Protein AF-A0A2E5VGH2-F1 (afdb_monomer_lite)

Structure (mmCIF, N/CA/C/O backbone):
data_AF-A0A2E5VGH2-F1
#
_entry.id   AF-A0A2E5VGH2-F1
#
loop_
_atom_site.group_PDB
_atom_site.id
_atom_site.type_symbol
_atom_site.label_atom_id
_atom_site.label_alt_id
_atom_site.label_comp_id
_atom_site.label_asym_id
_atom_site.label_entity_id
_atom_site.label_seq_id
_atom_site.pdbx_PDB_ins_code
_atom_site.Cartn_x
_atom_site.Cartn_y
_atom_site.Cartn_z
_atom_site.occupancy
_atom_site.B_iso_or_equiv
_atom_site.auth_seq_id
_atom_site.auth_comp_id
_atom_site.auth_asym_id
_atom_site.auth_atom_id
_atom_site.pdbx_PDB_model_num
ATOM 1 N N . MET A 1 1 ? -44.582 5.427 52.089 1.00 45.09 1 MET A N 1
ATOM 2 C CA . MET A 1 1 ? -44.475 5.249 53.559 1.00 45.09 1 MET A CA 1
ATOM 3 C C . MET A 1 1 ? -45.760 5.674 54.302 1.00 45.09 1 MET A C 1
ATOM 5 O O . MET A 1 1 ? -45.734 6.620 55.077 1.00 45.09 1 MET A O 1
ATOM 9 N N . ARG A 1 2 ? -46.911 5.013 54.079 1.00 44.19 2 ARG A N 1
ATOM 10 C CA . ARG A 1 2 ? -48.173 5.300 54.815 1.00 44.19 2 ARG A CA 1
ATOM 11 C C . ARG A 1 2 ? -48.872 4.059 55.404 1.00 44.19 2 ARG A C 1
ATOM 13 O O . ARG A 1 2 ? -49.833 4.215 56.144 1.00 44.19 2 ARG A O 1
ATOM 20 N N . ALA A 1 3 ? -48.370 2.848 55.151 1.00 43.94 3 ALA A N 1
ATOM 21 C CA . ALA A 1 3 ? -49.068 1.605 55.505 1.00 43.94 3 ALA A CA 1
ATOM 22 C C . ALA A 1 3 ? -48.745 1.041 56.907 1.00 43.94 3 ALA A C 1
ATOM 24 O O . ALA A 1 3 ? -49.502 0.234 57.429 1.00 43.94 3 ALA A O 1
ATOM 25 N N . TRP A 1 4 ? -47.668 1.481 57.564 1.00 37.03 4 TRP A N 1
ATOM 26 C CA . TRP A 1 4 ? -47.233 0.892 58.845 1.00 37.03 4 TRP A CA 1
ATOM 27 C C . TRP A 1 4 ? -47.842 1.537 60.101 1.00 37.03 4 TRP A C 1
ATOM 29 O O . TRP A 1 4 ? -47.700 1.010 61.199 1.00 37.03 4 TRP A O 1
ATOM 39 N N . ARG A 1 5 ? -48.582 2.649 59.972 1.00 45.56 5 ARG A N 1
ATOM 40 C CA . ARG A 1 5 ? -49.204 3.329 61.127 1.00 45.56 5 ARG A CA 1
ATOM 41 C C . ARG A 1 5 ? -50.545 2.736 61.581 1.00 45.56 5 ARG A C 1
ATOM 43 O O . ARG A 1 5 ? -51.054 3.172 62.610 1.00 45.56 5 ARG A O 1
ATOM 50 N N . MET A 1 6 ? -51.114 1.765 60.861 1.00 47.69 6 MET A N 1
ATOM 51 C CA . MET A 1 6 ? -52.445 1.223 61.183 1.00 47.69 6 MET A CA 1
ATOM 52 C C . MET A 1 6 ? -52.445 -0.061 62.024 1.00 47.69 6 MET A C 1
ATOM 54 O O . MET A 1 6 ? -53.429 -0.298 62.716 1.00 47.69 6 MET A O 1
ATOM 58 N N . TYR A 1 7 ? -51.362 -0.844 62.070 1.00 42.97 7 TYR A N 1
ATOM 59 C CA . TYR A 1 7 ? -51.397 -2.137 62.775 1.00 42.97 7 TYR A CA 1
ATOM 60 C C . TYR A 1 7 ? -51.067 -2.085 64.279 1.00 42.97 7 TYR A C 1
ATOM 62 O O . TYR A 1 7 ? -51.498 -2.965 65.019 1.00 42.97 7 TYR A O 1
ATOM 70 N N . CYS A 1 8 ? -50.422 -1.030 64.791 1.00 41.47 8 CYS A N 1
ATOM 71 C CA . CYS A 1 8 ? -50.095 -0.946 66.228 1.00 41.47 8 CYS A CA 1
ATOM 72 C C . CYS A 1 8 ? -51.205 -0.363 67.123 1.00 41.47 8 CYS A C 1
ATOM 74 O O . CYS A 1 8 ? -51.064 -0.380 68.342 1.00 41.47 8 CYS A O 1
ATOM 76 N N . LYS A 1 9 ? -52.321 0.136 66.568 1.00 43.84 9 LYS A N 1
ATOM 77 C CA . LYS A 1 9 ? -53.439 0.664 67.380 1.00 43.84 9 LYS A CA 1
ATOM 78 C C . LYS A 1 9 ? -54.486 -0.386 67.768 1.00 43.84 9 LYS A C 1
ATOM 80 O O . LYS A 1 9 ? -55.290 -0.122 68.654 1.00 43.84 9 LYS A O 1
ATOM 85 N N . SER A 1 10 ? -54.468 -1.573 67.157 1.00 44.94 10 SER A N 1
ATOM 86 C CA . SER A 1 10 ? -55.531 -2.575 67.337 1.00 44.94 10 SER A CA 1
ATOM 87 C C . SER A 1 10 ? -55.306 -3.563 68.489 1.00 44.94 10 SER A C 1
ATOM 89 O O . SER A 1 10 ? -56.256 -4.244 68.867 1.00 44.94 10 SER A O 1
ATOM 91 N N . LEU A 1 11 ? -54.099 -3.670 69.059 1.00 45.25 11 LEU A N 1
ATOM 92 C CA . LEU A 1 11 ? -53.810 -4.672 70.101 1.00 45.25 11 LEU A CA 1
ATOM 93 C C . LEU A 1 11 ? -53.788 -4.126 71.538 1.00 45.25 11 LEU A C 1
ATOM 95 O O . LEU A 1 11 ? -53.624 -4.896 72.477 1.00 45.25 11 LEU A O 1
ATOM 99 N N . PHE A 1 12 ? -53.989 -2.820 71.737 1.00 46.66 12 PHE A N 1
ATOM 100 C CA . PHE A 1 12 ? -53.841 -2.187 73.056 1.00 46.66 12 PHE A CA 1
ATOM 101 C C . PHE A 1 12 ? -55.148 -1.988 73.841 1.00 46.66 12 PHE A C 1
ATOM 103 O O . PHE A 1 12 ? -55.138 -1.367 74.899 1.00 46.66 12 PHE A O 1
ATOM 110 N N . LEU A 1 13 ? -56.280 -2.503 73.351 1.00 45.28 13 LEU A N 1
ATOM 111 C CA . LEU A 1 13 ? -57.607 -2.108 73.847 1.00 45.28 13 LEU A CA 1
ATOM 112 C C . LEU A 1 13 ? -58.462 -3.242 74.437 1.00 45.28 13 LEU A C 1
ATOM 114 O O . LEU A 1 13 ? -59.675 -3.089 74.545 1.00 45.28 13 LEU A O 1
ATOM 118 N N . ARG A 1 14 ? -57.871 -4.371 74.865 1.00 48.16 14 ARG A N 1
ATOM 119 C CA . ARG A 1 14 ? -58.664 -5.479 75.448 1.00 48.16 14 ARG A CA 1
ATOM 120 C C . ARG A 1 14 ? -58.128 -6.154 76.712 1.00 48.16 14 ARG A C 1
ATOM 122 O O . ARG A 1 14 ? -58.485 -7.296 76.969 1.00 48.16 14 ARG A O 1
ATOM 129 N N . VAL A 1 15 ? -57.347 -5.452 77.536 1.00 48.03 15 VAL A N 1
ATOM 130 C CA . VAL A 1 15 ? -57.010 -5.903 78.903 1.00 48.03 15 VAL A CA 1
ATOM 131 C C . VAL A 1 15 ? -56.930 -4.694 79.843 1.00 48.03 15 VAL A C 1
ATOM 133 O O . VAL A 1 15 ? -55.852 -4.229 80.182 1.00 48.03 15 VAL A O 1
ATOM 136 N N . TYR A 1 16 ? -58.075 -4.136 80.239 1.00 45.34 16 TYR A N 1
ATOM 137 C CA . TYR A 1 16 ? -58.145 -3.166 81.342 1.00 45.34 16 TYR A CA 1
ATOM 138 C C . TYR A 1 16 ? -59.445 -3.362 82.120 1.00 45.34 16 TYR A C 1
ATOM 140 O O . TYR A 1 16 ? -60.381 -2.577 82.021 1.00 45.34 16 TYR A O 1
ATOM 148 N N . VAL A 1 17 ? -59.511 -4.441 82.902 1.00 50.06 17 VAL A N 1
ATOM 149 C CA . VAL A 1 17 ? -60.490 -4.561 83.985 1.00 50.06 17 VAL A CA 1
ATOM 150 C C . VAL A 1 17 ? -59.778 -5.137 85.212 1.00 50.06 17 VAL A C 1
ATOM 152 O O . VAL A 1 17 ? -59.450 -6.317 85.249 1.00 50.06 17 VAL A O 1
ATOM 155 N N . ARG A 1 18 ? -59.615 -4.263 86.219 1.00 48.62 18 ARG A N 1
ATOM 156 C CA . ARG A 1 18 ? -59.601 -4.568 87.665 1.00 48.62 18 ARG A CA 1
ATOM 157 C C . ARG A 1 18 ? -58.286 -5.035 88.310 1.00 48.62 18 ARG A C 1
ATOM 159 O O . ARG A 1 18 ? -58.187 -6.187 88.683 1.00 48.62 18 ARG A O 1
ATOM 166 N N . PHE A 1 19 ? -57.369 -4.096 88.579 1.00 40.28 19 PHE A N 1
ATOM 167 C CA . PHE A 1 19 ? -56.465 -4.107 89.752 1.00 40.28 19 PHE A CA 1
ATOM 168 C C . PHE A 1 19 ? -55.957 -2.673 90.048 1.00 40.28 19 PHE A C 1
ATOM 170 O O . PHE A 1 19 ? -55.173 -2.136 89.262 1.00 40.28 19 PHE A O 1
ATOM 177 N N . PRO A 1 20 ? -56.388 -2.008 91.137 1.00 51.94 20 PRO A N 1
ATOM 178 C CA . PRO A 1 20 ? -55.710 -0.826 91.665 1.00 51.94 20 PRO A CA 1
ATOM 179 C C . PRO A 1 20 ? -54.573 -1.282 92.602 1.00 51.94 20 PRO A C 1
ATOM 181 O O . PRO A 1 20 ? -54.668 -2.354 93.183 1.00 51.94 20 PRO A O 1
ATOM 184 N N . VAL A 1 21 ? -53.529 -0.467 92.798 1.00 52.25 21 VAL A N 1
ATOM 185 C CA . VAL A 1 21 ? -52.360 -0.699 93.699 1.00 52.25 21 VAL A CA 1
ATOM 186 C C . VAL A 1 21 ? -51.071 -1.262 93.047 1.00 52.25 21 VAL A C 1
ATOM 188 O O . VAL A 1 21 ? -50.182 -1.717 93.747 1.00 52.25 21 VAL A O 1
ATOM 191 N N . TRP A 1 22 ? -50.857 -1.140 91.726 1.00 50.25 22 TRP A N 1
ATOM 192 C CA . TRP A 1 22 ? -49.542 -1.455 91.097 1.00 50.25 22 TRP A CA 1
ATOM 193 C C . TRP A 1 22 ? -49.102 -0.474 89.977 1.00 50.25 22 TRP A C 1
ATOM 195 O O . TRP A 1 22 ? -48.458 -0.857 89.005 1.00 50.25 22 TRP A O 1
ATOM 205 N N . GLN A 1 23 ? -49.455 0.817 90.066 1.00 52.69 23 GLN A N 1
ATOM 206 C CA . GLN A 1 23 ? -49.304 1.762 88.935 1.00 52.69 23 GLN A CA 1
ATOM 207 C C . GLN A 1 23 ? -48.031 2.639 88.905 1.00 52.69 23 GLN A C 1
ATOM 209 O O . GLN A 1 23 ? -47.733 3.215 87.862 1.00 52.69 23 GLN A O 1
ATOM 214 N N . SER A 1 24 ? -47.224 2.733 89.966 1.00 53.09 24 SER A N 1
ATOM 215 C CA . SER A 1 24 ? -46.075 3.668 90.001 1.00 53.09 24 SER A CA 1
ATOM 216 C C . SER A 1 24 ? -44.740 3.095 89.485 1.00 53.09 24 SER A C 1
ATOM 218 O O . SER A 1 24 ? -43.819 3.860 89.181 1.00 53.09 24 SER A O 1
ATOM 220 N N . GLY A 1 25 ? -44.626 1.767 89.343 1.00 55.69 25 GLY A N 1
ATOM 221 C CA . GLY A 1 25 ? -43.432 1.090 88.808 1.00 55.69 25 GLY A CA 1
ATOM 222 C C . GLY A 1 25 ? -43.455 0.880 87.287 1.00 55.69 25 GLY A C 1
ATOM 223 O O . GLY A 1 25 ? -42.448 1.086 86.609 1.00 55.69 25 GLY A O 1
ATOM 224 N N . LEU A 1 26 ? -44.620 0.542 86.725 1.00 56.53 26 LEU A N 1
ATOM 225 C CA . LEU A 1 26 ? -44.772 0.198 85.303 1.00 56.53 26 LEU A CA 1
ATOM 226 C C . LEU A 1 26 ? -44.647 1.409 84.361 1.00 56.53 26 LEU A C 1
ATOM 228 O O . LEU A 1 26 ? -44.123 1.271 83.256 1.00 56.53 26 LEU A O 1
ATOM 232 N N . ALA A 1 27 ? -45.040 2.608 84.806 1.00 57.31 27 ALA A N 1
ATOM 233 C CA . ALA A 1 27 ? -44.944 3.828 83.999 1.00 57.31 27 ALA A CA 1
ATOM 234 C C . ALA A 1 27 ? -43.486 4.233 83.699 1.00 57.31 27 ALA A C 1
ATOM 236 O O . ALA A 1 27 ? -43.179 4.672 82.591 1.00 57.31 27 ALA A O 1
ATOM 237 N N . ARG A 1 28 ? -42.562 4.021 84.649 1.00 59.53 28 ARG A N 1
ATOM 238 C CA . ARG A 1 28 ? -41.126 4.288 84.443 1.00 59.53 28 ARG A CA 1
ATOM 239 C C . ARG A 1 28 ? -40.470 3.266 83.516 1.00 59.53 28 ARG A C 1
ATOM 241 O O . ARG A 1 28 ? -39.630 3.637 82.701 1.00 59.53 28 ARG A O 1
ATOM 248 N N . HIS A 1 29 ? -40.905 2.008 83.570 1.00 58.34 29 HIS A N 1
ATOM 249 C CA . HIS A 1 29 ? -40.409 0.975 82.663 1.00 58.34 29 HIS A CA 1
ATOM 250 C C . HIS A 1 29 ? -40.885 1.186 81.219 1.00 58.34 29 HIS A C 1
ATOM 252 O O . HIS A 1 29 ? -40.076 1.109 80.299 1.00 58.34 29 HIS A O 1
ATOM 258 N N . LEU A 1 30 ? -42.157 1.535 81.003 1.00 61.75 30 LEU A N 1
ATOM 259 C CA . LEU A 1 30 ? -42.688 1.810 79.660 1.00 61.75 30 LEU A CA 1
ATOM 260 C C . LEU A 1 30 ? -42.005 3.012 78.989 1.00 61.75 30 LEU A C 1
ATOM 262 O O . LEU A 1 30 ? -41.750 2.977 77.785 1.00 61.75 30 LEU A O 1
ATOM 266 N N . HIS A 1 31 ? -41.635 4.039 79.759 1.00 61.12 31 HIS A N 1
ATOM 267 C CA . HIS A 1 31 ? -40.946 5.216 79.222 1.00 61.12 31 HIS A CA 1
ATOM 268 C C . HIS A 1 31 ? -39.499 4.912 78.779 1.00 61.12 31 HIS A C 1
ATOM 270 O O . HIS A 1 31 ? -39.036 5.445 77.767 1.00 61.12 31 HIS A O 1
ATOM 276 N N . LEU A 1 32 ? -38.801 4.017 79.491 1.00 65.19 32 LEU A N 1
ATOM 277 C CA . LEU A 1 32 ? -37.469 3.521 79.113 1.00 65.19 32 LEU A CA 1
ATOM 278 C C . LEU A 1 32 ? -37.520 2.593 77.891 1.00 65.19 32 LEU A C 1
ATOM 280 O O . LEU A 1 32 ? -36.660 2.671 77.009 1.00 65.19 32 LEU A O 1
ATOM 284 N N . TRP A 1 33 ? -38.559 1.762 77.795 1.00 68.94 33 TRP A N 1
ATOM 285 C CA . TRP A 1 33 ? -38.801 0.913 76.628 1.00 68.94 33 TRP A CA 1
ATOM 286 C C . TRP A 1 33 ? -39.105 1.735 75.372 1.00 68.94 33 TRP A C 1
ATOM 288 O O . TRP A 1 33 ? -38.543 1.464 74.312 1.00 68.94 33 TRP A O 1
ATOM 298 N N . HIS A 1 34 ? -39.918 2.788 75.489 1.00 67.38 34 HIS A N 1
ATOM 299 C CA . HIS A 1 34 ? -40.253 3.643 74.351 1.00 67.38 34 HIS A CA 1
ATOM 300 C C . HIS A 1 34 ? -39.032 4.419 73.827 1.00 67.38 34 HIS A C 1
ATOM 302 O O . HIS A 1 34 ? -38.841 4.514 72.616 1.00 67.38 34 HIS A O 1
ATOM 308 N N . HIS A 1 35 ? -38.160 4.912 74.716 1.00 67.94 35 HIS A N 1
ATOM 309 C CA . HIS A 1 35 ? -36.903 5.556 74.314 1.00 67.94 35 HIS A CA 1
ATOM 310 C C . HIS A 1 35 ? -35.889 4.589 73.694 1.00 67.94 35 HIS A C 1
ATOM 312 O O . HIS A 1 35 ? -35.127 4.987 72.813 1.00 67.94 35 HIS A O 1
ATOM 318 N N . SER A 1 36 ? -35.871 3.331 74.133 1.00 69.31 36 SER A N 1
ATOM 319 C CA . SER A 1 36 ? -34.986 2.314 73.556 1.00 69.31 36 SER A CA 1
ATOM 320 C C . SER A 1 36 ? -35.456 1.908 72.158 1.00 69.31 36 SER A C 1
ATOM 322 O O . SER A 1 36 ? -34.648 1.820 71.237 1.00 69.31 36 SER A O 1
ATOM 324 N N . LEU A 1 37 ? -36.770 1.758 71.964 1.00 67.06 37 LEU A N 1
ATOM 325 C CA . LEU A 1 37 ? -37.356 1.425 70.665 1.00 67.06 37 LEU A CA 1
ATOM 326 C C . LEU A 1 37 ? -37.166 2.536 69.632 1.00 67.06 37 LEU A C 1
ATOM 328 O O . LEU A 1 37 ? -36.815 2.234 68.494 1.00 67.06 37 LEU A O 1
ATOM 332 N N . THR A 1 38 ? -37.334 3.811 70.002 1.00 69.88 38 THR A N 1
ATOM 333 C CA . THR A 1 38 ? -37.082 4.912 69.058 1.00 69.88 38 THR A CA 1
ATOM 334 C C . THR A 1 38 ? -35.617 4.981 68.648 1.00 69.88 38 THR A C 1
ATOM 336 O O . THR A 1 38 ? -35.345 5.195 67.472 1.00 69.88 38 THR A O 1
ATOM 339 N N . ARG A 1 39 ? -34.686 4.731 69.580 1.00 68.31 39 ARG A N 1
ATOM 340 C CA . ARG A 1 39 ? -33.240 4.753 69.320 1.00 68.31 39 ARG A CA 1
ATOM 341 C C . ARG A 1 39 ? -32.778 3.591 68.424 1.00 68.31 39 ARG A C 1
ATOM 343 O O . ARG A 1 39 ? -31.918 3.790 67.572 1.00 68.31 39 ARG A O 1
ATOM 350 N N . ILE A 1 40 ? -33.379 2.407 68.566 1.00 67.94 40 ILE A N 1
ATOM 351 C CA . ILE A 1 40 ? -33.138 1.260 67.669 1.00 67.94 40 ILE A CA 1
ATOM 352 C C . ILE A 1 40 ? -33.694 1.549 66.269 1.00 67.94 40 ILE A C 1
ATOM 354 O O . ILE A 1 40 ? -33.048 1.241 65.269 1.00 67.94 40 ILE A O 1
ATOM 358 N N . HIS A 1 41 ? -34.867 2.180 66.181 1.00 63.97 41 HIS A N 1
ATOM 359 C CA . HIS A 1 41 ? -35.505 2.470 64.899 1.00 63.97 41 HIS A CA 1
ATOM 360 C C . HIS A 1 41 ? -34.724 3.496 64.063 1.00 63.97 41 HIS A C 1
ATOM 362 O O . HIS A 1 41 ? -34.640 3.330 62.847 1.00 63.97 41 HIS A O 1
ATOM 368 N N . THR A 1 42 ? -34.126 4.520 64.689 1.00 65.00 42 THR A N 1
ATOM 369 C CA . THR A 1 42 ? -33.252 5.483 63.992 1.00 65.00 42 THR A CA 1
ATOM 370 C C . THR A 1 42 ? -31.949 4.848 63.511 1.00 65.00 42 THR A C 1
ATOM 372 O O . THR A 1 42 ? -31.575 5.058 62.357 1.00 65.00 42 THR A O 1
ATOM 375 N N . GLN A 1 43 ? -31.302 4.005 64.326 1.00 62.03 43 GLN A N 1
ATOM 376 C CA . GLN A 1 43 ? -30.096 3.284 63.891 1.00 62.03 43 GLN A CA 1
ATOM 377 C C . GLN A 1 43 ? -30.375 2.348 62.707 1.00 62.03 43 GLN A C 1
ATOM 379 O O . GLN A 1 43 ? -29.575 2.267 61.777 1.00 62.03 43 GLN A O 1
ATOM 384 N N . PHE A 1 44 ? -31.535 1.684 62.688 1.00 58.53 44 PHE A N 1
ATOM 385 C CA . PHE A 1 44 ? -31.905 0.795 61.584 1.00 58.53 44 PHE A CA 1
ATOM 386 C C . PHE A 1 44 ? -32.132 1.554 60.266 1.00 58.53 44 PHE A C 1
ATOM 388 O O . PHE A 1 44 ? -31.756 1.067 59.199 1.00 58.53 44 PHE A O 1
ATOM 395 N N . THR A 1 45 ? -32.705 2.762 60.321 1.00 62.78 45 THR A N 1
ATOM 396 C CA . THR A 1 45 ? -32.903 3.594 59.123 1.00 62.78 45 THR A CA 1
ATOM 397 C C . THR A 1 45 ? -31.599 4.163 58.568 1.00 62.78 45 THR A C 1
ATOM 399 O O . THR A 1 45 ? -31.438 4.206 57.352 1.00 62.78 45 THR A O 1
ATOM 402 N N . GLU A 1 46 ? -30.646 4.539 59.424 1.00 60.16 46 GLU A N 1
ATOM 403 C CA . GLU A 1 46 ? -29.332 5.027 58.979 1.00 60.16 46 GLU A CA 1
ATOM 404 C C . GLU A 1 46 ? -28.523 3.928 58.2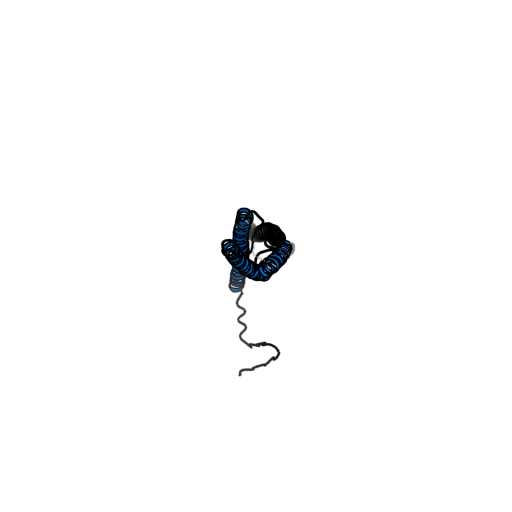76 1.00 60.16 46 GLU A C 1
ATOM 406 O O . GLU A 1 46 ? -27.939 4.166 57.217 1.00 60.16 46 GLU A O 1
ATOM 411 N N . ILE A 1 47 ? -28.558 2.698 58.802 1.00 62.34 47 ILE A N 1
ATOM 412 C CA . ILE A 1 47 ? -27.890 1.544 58.183 1.00 62.34 47 ILE A CA 1
ATOM 413 C C . ILE A 1 47 ? -28.518 1.215 56.822 1.00 62.34 47 ILE A C 1
ATOM 415 O O . ILE A 1 47 ? -27.795 0.996 55.852 1.00 62.34 47 ILE A O 1
ATOM 419 N N . HIS A 1 48 ? -29.850 1.224 56.717 1.00 60.78 48 HIS A N 1
ATOM 420 C CA . HIS A 1 48 ? -30.539 0.898 55.464 1.00 60.78 48 HIS A CA 1
ATOM 421 C C . HIS A 1 48 ? -30.235 1.913 54.349 1.00 60.78 48 HIS A C 1
ATOM 423 O O . HIS A 1 48 ? -29.960 1.525 53.215 1.00 60.78 48 HIS A O 1
ATOM 429 N N . ILE A 1 49 ? -30.214 3.210 54.677 1.00 65.19 49 ILE A N 1
ATOM 430 C CA . ILE A 1 49 ? -29.871 4.281 53.729 1.00 65.19 49 ILE A CA 1
ATOM 431 C C . ILE A 1 49 ? -28.396 4.178 53.296 1.00 65.19 49 ILE A C 1
ATOM 433 O O . ILE A 1 49 ? -28.080 4.374 52.121 1.00 65.19 49 ILE A O 1
ATOM 437 N N . GLY A 1 50 ? -27.493 3.819 54.216 1.00 61.41 50 GLY A N 1
ATOM 438 C CA . GLY A 1 50 ? -26.077 3.601 53.908 1.00 61.41 50 GLY A CA 1
ATOM 439 C C . GLY A 1 50 ? -25.838 2.426 52.953 1.00 61.41 50 GLY A C 1
ATOM 440 O O . GLY A 1 50 ? -25.040 2.541 52.021 1.00 61.41 50 GLY A O 1
ATOM 441 N N . VAL A 1 51 ? -26.557 1.313 53.136 1.00 62.94 51 VAL A N 1
ATOM 442 C CA . VAL A 1 51 ? -26.446 0.133 52.262 1.00 62.94 51 VAL A CA 1
ATOM 443 C C . VAL A 1 51 ? -26.973 0.437 50.857 1.00 62.94 51 VAL A C 1
ATOM 445 O O . VAL A 1 51 ? -26.293 0.123 49.878 1.00 62.94 51 VAL A O 1
ATOM 448 N N . GLU A 1 52 ? -28.118 1.114 50.731 1.00 66.69 52 GLU A N 1
ATOM 449 C CA . GLU A 1 52 ? -28.667 1.496 49.423 1.00 66.69 52 GLU A CA 1
ATOM 450 C C . GLU A 1 52 ? -27.754 2.485 48.679 1.00 66.69 52 GLU A C 1
ATOM 452 O O . GLU A 1 52 ? -27.413 2.238 47.518 1.00 66.69 52 GLU A O 1
ATOM 457 N N . MET A 1 53 ? -27.244 3.532 49.342 1.00 64.38 53 MET A N 1
ATOM 458 C CA . MET A 1 53 ? -26.278 4.458 48.726 1.00 64.38 53 MET A CA 1
ATOM 459 C C . MET A 1 53 ? -24.984 3.763 48.283 1.00 64.38 53 MET A C 1
ATOM 461 O O . MET A 1 53 ? -24.453 4.068 47.212 1.00 64.38 53 MET A O 1
ATOM 465 N N . MET A 1 54 ? -24.481 2.802 49.064 1.00 71.88 54 MET A N 1
ATOM 466 C CA . MET A 1 54 ? -23.269 2.062 48.709 1.00 71.88 54 MET A CA 1
ATOM 467 C C . MET A 1 54 ? -23.495 1.143 47.500 1.00 71.88 54 MET A C 1
ATOM 469 O O . MET A 1 54 ? -22.610 1.015 46.650 1.00 71.88 54 MET A O 1
ATOM 473 N N . THR A 1 55 ? -24.679 0.535 47.378 1.00 68.00 55 THR A N 1
ATOM 474 C CA . THR A 1 55 ? -25.038 -0.246 46.183 1.00 68.00 55 THR A CA 1
ATOM 475 C C . THR A 1 55 ? -25.195 0.634 44.944 1.00 68.00 55 THR A C 1
ATOM 477 O O . THR A 1 55 ? -24.646 0.288 43.898 1.00 68.00 55 THR A O 1
ATOM 480 N N . PHE A 1 56 ? -25.825 1.807 45.076 1.00 70.38 56 PHE A N 1
ATOM 481 C CA . PHE A 1 56 ? -26.037 2.749 43.974 1.00 70.38 56 PHE A CA 1
ATOM 482 C C . PHE A 1 56 ? -24.715 3.330 43.445 1.00 70.38 56 PHE A C 1
ATOM 484 O O . PHE A 1 56 ? -24.486 3.379 42.235 1.00 70.38 56 PHE A O 1
ATOM 491 N N . SER A 1 57 ? -23.802 3.691 44.354 1.00 76.12 57 SER A N 1
ATOM 492 C CA . SER A 1 57 ? -22.448 4.164 44.032 1.00 76.12 57 SER A CA 1
ATOM 493 C C . SER A 1 57 ? -21.629 3.109 43.278 1.00 76.12 57 SER A C 1
ATOM 495 O O . SER A 1 57 ? -20.982 3.413 42.274 1.00 76.12 57 SER A O 1
ATOM 497 N N . ARG A 1 58 ? -21.719 1.837 43.688 1.00 72.56 58 ARG A N 1
ATOM 498 C CA . ARG A 1 58 ? -21.042 0.723 43.004 1.00 72.56 58 ARG A CA 1
ATOM 499 C C . ARG A 1 58 ? -21.573 0.494 41.592 1.00 72.56 58 ARG A C 1
ATOM 501 O O . ARG A 1 58 ? -20.775 0.307 40.677 1.00 72.56 58 ARG A O 1
ATOM 508 N N . THR A 1 59 ? -22.890 0.530 41.392 1.00 76.56 59 THR A N 1
ATOM 509 C CA . THR A 1 59 ? -23.483 0.400 40.050 1.00 76.56 59 THR A CA 1
ATOM 510 C C . THR A 1 59 ? -23.128 1.577 39.141 1.00 76.56 59 THR A C 1
ATOM 512 O O . THR A 1 59 ? -22.819 1.368 37.967 1.00 76.56 59 THR A O 1
ATOM 515 N N . LEU A 1 60 ? -23.091 2.800 39.677 1.00 76.50 60 LEU A N 1
ATOM 516 C CA . LEU A 1 60 ? -22.642 3.983 38.938 1.00 76.50 60 LEU A CA 1
ATOM 517 C C . LEU A 1 60 ? -21.167 3.875 38.537 1.00 76.50 60 LEU A C 1
ATOM 519 O O . LEU A 1 60 ? -20.831 4.082 37.377 1.00 76.50 60 LEU A O 1
ATOM 523 N N . MET A 1 61 ? -20.292 3.473 39.458 1.00 75.38 61 MET A N 1
ATOM 524 C CA . MET A 1 61 ? -18.873 3.258 39.157 1.00 75.38 61 MET A CA 1
ATOM 525 C C . MET A 1 61 ? -18.670 2.188 38.076 1.00 75.38 61 MET A C 1
ATOM 527 O O . MET A 1 61 ? -17.912 2.401 37.135 1.00 75.38 61 MET A O 1
ATOM 531 N N . MET A 1 62 ? -19.379 1.058 38.157 1.00 77.12 62 MET A N 1
ATOM 532 C CA . MET A 1 62 ? -19.255 -0.026 37.171 1.00 77.12 62 MET A CA 1
ATOM 533 C C . MET A 1 62 ? -19.734 0.387 35.775 1.00 77.12 62 MET A C 1
ATOM 535 O O . MET A 1 62 ? -19.093 0.051 34.776 1.00 77.12 62 MET A O 1
ATOM 539 N N . THR A 1 63 ? -20.836 1.134 35.688 1.00 76.12 63 THR A N 1
ATOM 540 C CA . THR A 1 63 ? -21.346 1.644 34.404 1.00 76.12 63 THR A CA 1
ATOM 541 C C . THR A 1 63 ? -20.408 2.687 33.802 1.00 76.12 63 THR A C 1
ATOM 543 O O . THR A 1 63 ? -20.108 2.612 32.610 1.00 76.12 63 THR A O 1
ATOM 546 N N . LEU A 1 64 ? -19.865 3.591 34.622 1.00 78.12 64 LEU A N 1
ATOM 547 C CA . LEU A 1 64 ? -18.912 4.608 34.179 1.00 78.12 64 LEU A CA 1
ATOM 548 C C . LEU A 1 64 ? -17.612 3.980 33.650 1.00 78.12 64 LEU A C 1
ATOM 550 O O . LEU A 1 64 ? -17.161 4.323 32.559 1.00 78.12 64 LEU A O 1
ATOM 554 N N . VAL A 1 65 ? -17.052 3.006 34.378 1.00 75.62 65 VAL A N 1
ATOM 555 C CA . VAL A 1 65 ? -15.858 2.254 33.953 1.00 75.62 65 VAL A CA 1
ATOM 556 C C . VAL A 1 65 ? -16.118 1.492 32.653 1.00 75.62 65 VAL A C 1
ATOM 558 O O . VAL A 1 65 ? -15.275 1.500 31.760 1.00 75.62 65 VAL A O 1
ATOM 561 N N . SER A 1 66 ? -17.295 0.876 32.510 1.00 70.88 66 SER A N 1
ATOM 562 C CA . SER A 1 66 ? -17.663 0.155 31.284 1.00 70.88 66 SER A CA 1
ATOM 563 C C . SER A 1 66 ? -17.755 1.092 30.076 1.00 70.88 66 SER A C 1
ATOM 565 O O . SER A 1 66 ? -17.249 0.762 29.007 1.00 70.88 66 SER A O 1
ATOM 567 N N . TYR A 1 67 ? -18.348 2.278 30.245 1.00 73.06 67 TYR A N 1
ATOM 568 C CA . TYR A 1 67 ? -18.454 3.276 29.178 1.00 73.06 67 TYR A CA 1
ATOM 569 C C . TYR A 1 67 ? -17.077 3.801 28.743 1.00 73.06 67 TYR A C 1
ATOM 571 O O . TYR A 1 67 ? -16.778 3.826 27.551 1.00 73.06 67 TYR A O 1
ATOM 579 N N . LEU A 1 68 ? -16.207 4.134 29.704 1.00 70.31 68 LEU A N 1
ATOM 580 C CA . LEU A 1 68 ? -14.818 4.542 29.451 1.00 70.31 68 LEU A CA 1
ATOM 581 C C . LEU A 1 68 ? -13.996 3.448 28.750 1.00 70.31 68 LEU A C 1
ATOM 583 O O . LEU A 1 68 ? -13.191 3.748 27.872 1.00 70.31 68 LEU A O 1
ATOM 587 N N . ALA A 1 69 ? -14.205 2.176 29.100 1.00 65.69 69 ALA A N 1
ATOM 588 C CA . ALA A 1 69 ? -13.516 1.064 28.450 1.00 65.69 69 ALA A CA 1
ATOM 589 C C . ALA A 1 69 ? -13.942 0.888 26.979 1.00 65.69 69 ALA A C 1
ATOM 591 O O . ALA A 1 69 ? -13.100 0.605 26.127 1.00 65.69 69 ALA A O 1
ATOM 592 N N . ILE A 1 70 ? -15.230 1.083 26.667 1.00 68.06 70 ILE A N 1
ATOM 593 C CA . ILE A 1 70 ? -15.750 0.990 25.292 1.00 68.06 70 ILE A CA 1
ATOM 594 C C . ILE A 1 70 ? -15.194 2.125 24.426 1.00 68.06 70 ILE A C 1
ATOM 596 O O . ILE A 1 70 ? -14.735 1.871 23.312 1.00 68.06 70 ILE A O 1
ATOM 600 N N . THR A 1 71 ? -15.184 3.362 24.930 1.00 66.69 71 THR A N 1
ATOM 601 C CA . THR A 1 71 ? -14.673 4.511 24.168 1.00 66.69 71 THR A CA 1
ATOM 602 C C . THR A 1 71 ? -13.167 4.413 23.929 1.00 66.69 71 THR A C 1
ATOM 604 O O . THR A 1 71 ? -12.715 4.670 22.815 1.00 66.69 71 THR A O 1
ATOM 607 N N . ALA A 1 72 ? -12.392 3.965 24.921 1.00 61.84 72 ALA A N 1
ATOM 608 C CA . ALA A 1 72 ? -10.955 3.746 24.765 1.00 61.84 72 ALA A CA 1
ATOM 609 C C . ALA A 1 72 ? -10.623 2.651 23.732 1.00 61.84 72 ALA A C 1
ATOM 611 O O . ALA A 1 72 ? -9.649 2.774 22.994 1.00 61.84 72 ALA A O 1
ATOM 612 N N . ALA A 1 73 ? -11.430 1.590 23.636 1.00 62.16 73 ALA A N 1
ATOM 613 C CA . ALA A 1 73 ? -11.230 0.556 22.619 1.00 62.16 73 ALA A CA 1
ATOM 614 C C . ALA A 1 73 ? -11.487 1.088 21.194 1.00 62.16 73 ALA A C 1
ATOM 616 O O . ALA A 1 73 ? -10.731 0.785 20.270 1.00 62.16 73 ALA A O 1
ATOM 617 N N . GLN A 1 74 ? -12.514 1.928 21.021 1.00 68.12 74 GLN A N 1
ATOM 618 C CA . GLN A 1 74 ? -12.867 2.513 19.722 1.00 68.12 74 GLN A CA 1
ATOM 619 C C . GLN A 1 74 ? -11.812 3.497 19.197 1.00 68.12 74 GLN A C 1
ATOM 621 O O . GLN A 1 74 ? -11.595 3.570 17.986 1.00 68.12 74 GLN A O 1
ATOM 626 N N . THR A 1 75 ? -11.138 4.247 20.077 1.00 67.56 75 THR A N 1
ATOM 627 C CA . THR A 1 75 ? -10.091 5.198 19.664 1.00 67.56 75 THR A CA 1
ATOM 628 C C . THR A 1 75 ? -8.821 4.493 19.196 1.00 67.56 75 THR A C 1
ATOM 630 O O . THR A 1 75 ? -8.221 4.929 18.213 1.00 67.56 75 THR A O 1
ATOM 633 N N . VAL A 1 76 ? -8.436 3.384 19.839 1.00 73.00 76 VAL A N 1
ATOM 634 C CA . VAL A 1 76 ? -7.280 2.571 19.423 1.00 73.00 76 VAL A CA 1
ATOM 635 C C . VAL A 1 76 ? -7.524 1.938 18.054 1.00 73.00 76 VAL A C 1
ATOM 637 O O . VAL A 1 76 ? -6.674 2.049 17.174 1.00 73.00 76 VAL A O 1
ATOM 640 N N . GLU A 1 77 ? -8.700 1.342 17.834 1.00 76.88 77 GLU A N 1
ATOM 641 C CA . GLU A 1 77 ? -9.049 0.736 16.543 1.00 76.88 77 GLU A CA 1
ATOM 642 C C . GLU A 1 77 ? -9.100 1.782 15.417 1.00 76.88 77 GLU A C 1
ATOM 644 O O . GLU A 1 77 ? -8.526 1.576 14.347 1.00 76.88 77 GLU A O 1
ATOM 649 N N . ALA A 1 78 ? -9.717 2.944 15.664 1.00 75.06 78 ALA A N 1
ATOM 650 C CA . ALA A 1 78 ? -9.751 4.034 14.690 1.00 75.06 78 ALA A CA 1
ATOM 651 C C . ALA A 1 78 ? -8.346 4.568 14.351 1.00 75.06 78 ALA A C 1
ATOM 653 O O . ALA A 1 78 ? -8.085 4.900 13.194 1.00 75.06 78 ALA A O 1
ATOM 654 N N . GLY A 1 79 ? -7.446 4.625 15.339 1.00 80.12 79 GLY A N 1
ATOM 655 C CA . GLY A 1 79 ? -6.049 5.009 15.142 1.00 80.12 79 GLY A CA 1
ATOM 656 C C . GLY A 1 79 ? -5.282 4.025 14.257 1.00 80.12 79 GLY A C 1
ATOM 657 O O . GLY A 1 79 ? -4.582 4.461 13.345 1.00 80.12 79 GLY A O 1
ATOM 658 N N . SER A 1 80 ? -5.458 2.717 14.473 1.00 87.62 80 SER A N 1
ATOM 659 C CA . SER A 1 80 ? -4.832 1.676 13.646 1.00 87.62 80 SER A CA 1
ATOM 660 C C . SER A 1 80 ? -5.291 1.735 12.190 1.00 87.62 80 SER A C 1
ATOM 662 O O . SER A 1 80 ? -4.452 1.728 11.296 1.00 87.62 80 SER A O 1
ATOM 664 N N . TYR A 1 81 ? -6.598 1.866 11.931 1.00 91.31 81 TYR A N 1
ATOM 665 C CA . TYR A 1 81 ? -7.087 1.979 10.551 1.00 91.31 81 TYR A CA 1
ATOM 666 C C . TYR A 1 81 ? -6.580 3.236 9.842 1.00 91.31 81 TYR A C 1
ATOM 668 O O . TYR A 1 81 ? -6.309 3.166 8.651 1.00 91.31 81 TYR A O 1
ATOM 676 N N . ARG A 1 82 ? -6.428 4.366 10.548 1.00 93.19 82 ARG A N 1
ATOM 677 C CA . ARG A 1 82 ? -5.890 5.596 9.947 1.00 93.19 82 ARG A CA 1
ATOM 678 C C . ARG A 1 82 ? -4.459 5.400 9.446 1.00 93.19 82 ARG A C 1
ATOM 680 O O . ARG A 1 82 ? -4.153 5.804 8.335 1.00 93.19 82 ARG A O 1
ATOM 687 N N . HIS A 1 83 ? -3.602 4.770 10.245 1.00 95.25 83 HIS A N 1
ATOM 688 C CA . HIS A 1 83 ? -2.217 4.531 9.837 1.00 95.25 83 HIS A CA 1
ATOM 689 C C . HIS A 1 83 ? -2.130 3.519 8.681 1.00 95.25 83 HIS A C 1
ATOM 691 O O . HIS A 1 83 ? -1.391 3.742 7.727 1.00 95.25 83 HIS A O 1
ATOM 697 N N . ILE A 1 84 ? -2.958 2.466 8.705 1.00 96.50 84 ILE A N 1
ATOM 698 C CA . ILE A 1 84 ? -3.075 1.514 7.587 1.00 96.50 84 ILE A CA 1
ATOM 699 C C . ILE A 1 84 ? -3.544 2.224 6.304 1.00 96.50 84 ILE A C 1
ATOM 701 O O . ILE A 1 84 ? -3.015 1.942 5.234 1.00 96.50 84 ILE A O 1
ATOM 705 N N . ASP A 1 85 ? -4.511 3.142 6.397 1.00 96.69 85 ASP A N 1
ATOM 706 C CA . ASP A 1 85 ? -5.008 3.942 5.265 1.00 96.69 85 ASP A CA 1
ATOM 707 C C . ASP A 1 85 ? -3.901 4.821 4.660 1.00 96.69 85 ASP A C 1
ATOM 709 O O . ASP A 1 85 ? -3.683 4.801 3.449 1.00 96.69 85 ASP A O 1
ATOM 713 N N . GLU A 1 86 ? -3.139 5.519 5.509 1.00 97.50 86 GLU A N 1
ATOM 714 C CA . GLU A 1 86 ? -2.003 6.362 5.109 1.00 97.50 86 GLU A CA 1
ATOM 715 C C . GLU A 1 86 ? -0.906 5.551 4.400 1.00 97.50 86 GLU A C 1
ATOM 717 O O . GLU A 1 86 ? -0.445 5.936 3.322 1.00 97.50 86 GLU A O 1
ATOM 722 N N . LEU A 1 87 ? -0.527 4.394 4.955 1.00 98.25 87 LEU A N 1
ATOM 723 C CA . LEU A 1 87 ? 0.443 3.493 4.327 1.00 98.25 87 LEU A CA 1
ATOM 724 C C . LEU A 1 87 ? -0.080 2.923 3.002 1.00 98.25 87 LEU A C 1
ATOM 726 O O . LEU A 1 87 ? 0.673 2.821 2.034 1.00 98.25 87 LEU A O 1
ATOM 730 N N . ALA A 1 88 ? -1.366 2.571 2.933 1.00 98.12 88 ALA A N 1
ATOM 731 C CA . ALA A 1 88 ? -1.971 2.026 1.723 1.00 98.12 88 ALA A CA 1
ATOM 732 C C . ALA A 1 88 ? -2.025 3.058 0.587 1.00 98.12 88 ALA A C 1
ATOM 734 O O . ALA A 1 88 ? -1.791 2.709 -0.573 1.00 98.12 88 ALA A O 1
ATOM 735 N N . LEU A 1 89 ? -2.301 4.325 0.913 1.00 98.19 89 LEU A N 1
ATOM 736 C CA . LEU A 1 89 ? -2.216 5.427 -0.040 1.00 98.19 89 LEU A CA 1
ATOM 737 C C . LEU A 1 89 ? -0.782 5.592 -0.560 1.00 98.19 89 LEU A C 1
ATOM 739 O O . LEU A 1 89 ? -0.589 5.648 -1.775 1.00 98.19 89 LEU A O 1
ATOM 743 N N . GLY A 1 90 ? 0.213 5.585 0.333 1.00 98.00 90 GLY A N 1
ATOM 744 C CA . GLY A 1 90 ? 1.626 5.651 -0.049 1.00 98.00 90 GLY A CA 1
ATOM 745 C C . GLY A 1 90 ? 2.030 4.517 -0.997 1.00 98.00 90 GLY A C 1
ATOM 746 O O . GLY A 1 90 ? 2.598 4.771 -2.058 1.00 98.00 90 GLY A O 1
ATOM 747 N N . LEU A 1 91 ? 1.637 3.277 -0.685 1.00 98.31 91 LEU A N 1
ATOM 748 C CA . LEU A 1 91 ? 1.881 2.120 -1.551 1.00 98.31 91 LEU A CA 1
ATOM 749 C C . LEU A 1 91 ? 1.233 2.285 -2.933 1.00 98.31 91 LEU A C 1
ATOM 751 O O . LEU A 1 91 ? 1.829 1.940 -3.953 1.00 98.31 91 LEU A O 1
ATOM 755 N N . GLN A 1 92 ? 0.005 2.808 -2.986 1.00 98.44 92 GLN A N 1
ATOM 756 C CA . GLN A 1 92 ? -0.705 3.064 -4.239 1.00 98.44 92 GLN A CA 1
ATOM 757 C C . GLN A 1 92 ? 0.033 4.089 -5.110 1.00 98.44 92 GLN A C 1
ATOM 759 O O . GLN A 1 92 ? 0.115 3.909 -6.327 1.00 98.44 92 GLN A O 1
ATOM 764 N N . GLU A 1 93 ? 0.533 5.167 -4.510 1.00 98.31 93 GLU A N 1
ATOM 765 C CA . GLU A 1 93 ? 1.290 6.210 -5.206 1.00 98.31 93 GLU A CA 1
ATOM 766 C C . GLU A 1 93 ? 2.620 5.669 -5.731 1.00 98.31 93 GLU A C 1
ATOM 768 O O . GLU A 1 93 ? 2.873 5.756 -6.935 1.00 98.31 93 GLU A O 1
ATOM 773 N N . GLN A 1 94 ? 3.393 4.992 -4.881 1.00 98.44 94 GLN A N 1
ATOM 774 C CA . GLN A 1 94 ? 4.663 4.379 -5.269 1.00 98.44 94 GLN A CA 1
ATOM 775 C C . GLN A 1 94 ? 4.481 3.327 -6.378 1.00 98.44 94 GLN A C 1
ATOM 777 O O . GLN A 1 94 ? 5.231 3.306 -7.350 1.00 98.44 94 GLN A O 1
ATOM 782 N N . ALA A 1 95 ? 3.447 2.481 -6.300 1.00 98.31 95 ALA A N 1
ATOM 783 C CA . ALA A 1 95 ? 3.176 1.476 -7.331 1.00 98.31 95 ALA A CA 1
ATOM 784 C C . ALA A 1 95 ? 2.784 2.102 -8.682 1.00 98.31 95 ALA A C 1
ATOM 786 O O . ALA A 1 95 ? 3.093 1.551 -9.741 1.00 98.31 95 ALA A O 1
ATOM 787 N N . ARG A 1 96 ? 2.099 3.256 -8.674 1.00 98.19 96 ARG A N 1
ATOM 788 C CA . ARG A 1 96 ? 1.806 4.018 -9.901 1.00 98.19 96 ARG A CA 1
ATOM 789 C C . ARG A 1 96 ? 3.064 4.635 -10.495 1.00 98.19 96 ARG A C 1
ATOM 791 O O . ARG A 1 96 ? 3.217 4.607 -11.716 1.00 98.19 96 ARG A O 1
ATOM 798 N N . GLU A 1 97 ? 3.932 5.175 -9.649 1.00 97.56 97 GLU A N 1
ATOM 799 C CA . GLU A 1 97 ? 5.225 5.717 -10.057 1.00 97.56 97 GLU A CA 1
ATOM 800 C C . GLU A 1 97 ? 6.090 4.615 -10.679 1.00 97.56 97 GLU A C 1
ATOM 802 O O . GLU A 1 97 ? 6.511 4.753 -11.825 1.00 97.56 97 GLU A O 1
ATOM 807 N N . LEU A 1 98 ? 6.197 3.451 -10.030 1.00 96.81 98 LEU A N 1
ATOM 808 C CA . LEU A 1 98 ? 6.950 2.301 -10.538 1.00 96.81 98 LEU A CA 1
ATOM 809 C C . LEU A 1 98 ? 6.423 1.818 -11.898 1.00 96.81 98 LEU A C 1
ATOM 811 O O . LEU A 1 98 ? 7.190 1.563 -12.827 1.00 96.81 98 LEU A O 1
ATOM 815 N N . TYR A 1 99 ? 5.098 1.738 -12.054 1.00 97.56 99 TYR A N 1
ATOM 816 C CA . TYR A 1 99 ? 4.486 1.427 -13.347 1.00 97.56 99 TYR A CA 1
ATOM 817 C C . TYR A 1 99 ? 4.852 2.459 -14.426 1.00 97.56 99 TYR A C 1
ATOM 819 O O . TYR A 1 99 ? 5.106 2.089 -15.577 1.00 97.56 99 TYR A O 1
ATOM 827 N N . SER A 1 100 ? 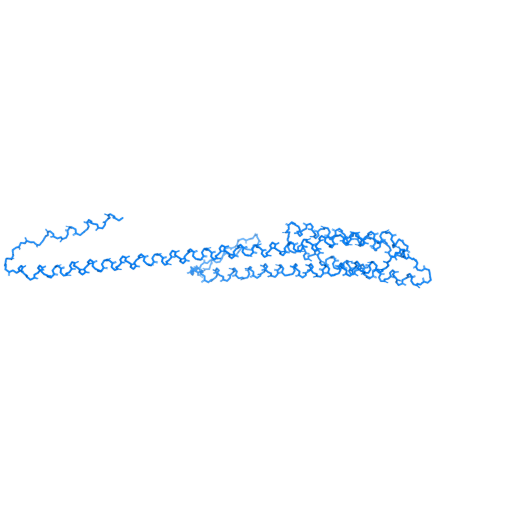4.882 3.749 -14.080 1.00 96.56 100 SER A N 1
ATOM 828 C CA . SER A 1 100 ? 5.278 4.823 -14.997 1.00 96.56 100 SER A CA 1
ATOM 829 C C . SER A 1 100 ? 6.746 4.704 -15.412 1.00 96.56 100 SER A C 1
ATOM 831 O O . SER A 1 100 ? 7.048 4.807 -16.609 1.00 96.56 100 SER A O 1
ATOM 833 N N . GLU A 1 101 ? 7.628 4.410 -14.455 1.00 95.38 101 GLU A N 1
ATOM 834 C CA . GLU A 1 101 ? 9.054 4.171 -14.677 1.00 95.38 101 GLU A CA 1
ATOM 835 C C . GLU A 1 101 ? 9.261 3.019 -15.664 1.00 95.38 101 GLU A C 1
ATOM 837 O O . GLU A 1 101 ? 9.843 3.208 -16.735 1.00 95.38 101 GLU A O 1
ATOM 842 N N . PHE A 1 102 ? 8.684 1.842 -15.400 1.00 95.38 102 PHE A N 1
ATOM 843 C CA . PHE A 1 102 ? 8.805 0.704 -16.315 1.00 95.38 102 PHE A CA 1
ATOM 844 C C . PHE A 1 102 ? 8.207 1.005 -17.685 1.00 95.38 102 PHE A C 1
ATOM 846 O O . PHE A 1 102 ? 8.834 0.745 -18.716 1.00 95.38 102 PHE A O 1
ATOM 853 N N . LYS A 1 103 ? 7.016 1.612 -17.732 1.00 95.12 103 LYS A N 1
ATOM 854 C CA . LYS A 1 103 ? 6.350 1.961 -18.991 1.00 95.12 103 LYS A CA 1
ATOM 855 C C . LYS A 1 103 ? 7.207 2.875 -19.865 1.00 95.12 103 LYS A C 1
ATOM 857 O O . LYS A 1 103 ? 7.085 2.784 -21.091 1.00 95.12 103 LYS A O 1
ATOM 862 N N . THR A 1 104 ? 8.005 3.758 -19.276 1.00 94.19 104 THR A N 1
ATOM 863 C CA . THR A 1 104 ? 8.779 4.774 -19.999 1.00 94.19 104 THR A CA 1
ATOM 864 C C . THR A 1 104 ? 10.192 4.293 -20.309 1.00 94.19 104 THR A C 1
ATOM 866 O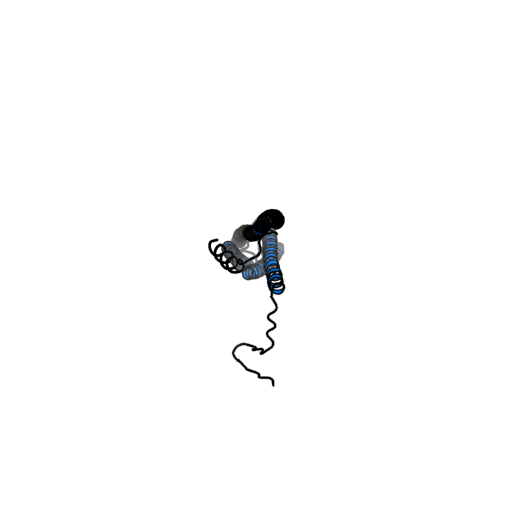 O . THR A 1 104 ? 10.635 4.421 -21.449 1.00 94.19 104 THR A O 1
ATOM 869 N N . HIS A 1 105 ? 10.857 3.678 -19.335 1.00 93.44 105 HIS A N 1
ATOM 870 C CA . HIS A 1 105 ? 12.306 3.493 -19.332 1.00 93.44 105 HIS A CA 1
ATOM 871 C C . HIS A 1 105 ? 12.757 2.062 -19.656 1.00 93.44 105 HIS A C 1
ATOM 873 O O . HIS A 1 105 ? 13.885 1.862 -20.105 1.00 93.44 105 HIS A O 1
ATOM 879 N N . TYR A 1 106 ? 11.863 1.077 -19.522 1.00 93.19 106 TYR A N 1
ATOM 880 C CA . TYR A 1 106 ? 12.175 -0.351 -19.673 1.00 93.19 106 TYR A CA 1
ATOM 881 C C . TYR A 1 106 ? 11.636 -0.950 -20.981 1.00 93.19 106 TYR A C 1
ATOM 883 O O . TYR A 1 106 ? 11.599 -2.160 -21.151 1.00 93.19 106 TYR A O 1
ATOM 891 N N . ARG A 1 107 ? 11.215 -0.133 -21.953 1.00 92.56 107 ARG A N 1
ATOM 892 C CA . ARG A 1 107 ? 10.591 -0.629 -23.201 1.00 92.56 107 ARG A CA 1
ATOM 893 C C . ARG A 1 107 ? 11.472 -1.557 -24.039 1.00 92.56 107 ARG A C 1
ATOM 895 O O . ARG A 1 107 ? 10.938 -2.311 -24.847 1.00 92.56 107 ARG A O 1
ATOM 902 N N . HIS A 1 108 ? 12.789 -1.460 -23.884 1.00 90.25 108 HIS A N 1
ATOM 903 C CA . HIS A 1 108 ? 13.773 -2.171 -24.701 1.00 90.25 108 HIS A CA 1
ATOM 904 C C . HIS A 1 108 ? 14.409 -3.371 -23.988 1.00 90.25 108 HIS A C 1
ATOM 906 O O . HIS A 1 108 ? 15.364 -3.937 -24.515 1.00 90.25 108 HIS A O 1
ATOM 912 N N . VAL A 1 109 ? 13.896 -3.769 -22.818 1.00 90.12 109 VAL A N 1
ATOM 913 C CA . VAL A 1 109 ? 14.328 -5.004 -22.146 1.00 90.12 109 VAL A CA 1
ATOM 914 C C . VAL A 1 109 ? 13.459 -6.185 -22.586 1.00 90.12 109 VAL A C 1
ATOM 916 O O . VAL A 1 109 ? 12.285 -6.003 -22.918 1.00 90.12 109 VAL A O 1
ATOM 919 N N . ALA A 1 110 ? 14.025 -7.395 -22.596 1.00 88.88 110 ALA A N 1
ATOM 920 C CA . ALA A 1 110 ? 13.339 -8.603 -23.066 1.00 88.88 110 ALA A CA 1
ATOM 921 C C . ALA A 1 110 ? 12.025 -8.861 -22.301 1.00 88.88 110 ALA A C 1
ATOM 923 O O . ALA A 1 110 ? 10.976 -9.078 -22.912 1.00 88.88 110 ALA A O 1
ATOM 924 N N . ASP A 1 111 ? 12.056 -8.693 -20.978 1.00 89.56 111 ASP A N 1
ATOM 925 C CA . ASP A 1 111 ? 10.918 -8.943 -20.086 1.00 89.56 111 ASP A CA 1
ATOM 926 C C . ASP A 1 111 ? 10.010 -7.727 -19.860 1.00 89.56 111 ASP A C 1
ATOM 928 O O . ASP A 1 111 ? 9.198 -7.698 -18.932 1.00 89.56 111 ASP A O 1
ATOM 932 N N . TYR A 1 112 ? 10.068 -6.717 -20.736 1.00 93.06 112 TYR A N 1
ATOM 933 C CA . TYR A 1 112 ? 9.261 -5.497 -20.608 1.00 93.06 112 TYR A CA 1
ATOM 934 C C . TYR A 1 112 ? 7.763 -5.783 -20.432 1.00 93.06 112 TYR A C 1
ATOM 936 O O . TYR A 1 112 ? 7.071 -5.112 -19.663 1.00 93.06 112 TYR A O 1
ATOM 944 N N . ARG A 1 113 ? 7.239 -6.786 -21.150 1.00 95.31 113 ARG A N 1
ATOM 945 C CA . ARG A 1 113 ? 5.818 -7.158 -21.065 1.00 95.31 113 ARG A CA 1
ATOM 946 C C . ARG A 1 113 ? 5.450 -7.649 -19.666 1.00 95.31 113 ARG A C 1
ATOM 948 O O . ARG A 1 113 ? 4.374 -7.286 -19.195 1.00 95.31 113 ARG A O 1
ATOM 955 N N . HIS A 1 114 ? 6.332 -8.415 -19.026 1.00 95.19 114 HIS A N 1
ATOM 956 C CA . HIS A 1 114 ? 6.146 -8.908 -17.664 1.00 95.19 114 HIS A CA 1
ATOM 957 C C . HIS A 1 114 ? 6.259 -7.764 -16.656 1.00 95.19 114 HIS A C 1
ATOM 959 O O . HIS A 1 114 ? 5.291 -7.507 -15.947 1.00 95.19 114 HIS A O 1
ATOM 965 N N . LEU A 1 115 ? 7.335 -6.968 -16.709 1.00 95.25 115 LEU A N 1
ATOM 966 C CA . LEU A 1 115 ? 7.510 -5.784 -15.851 1.00 95.25 115 LEU A CA 1
ATOM 967 C C . LEU A 1 115 ? 6.301 -4.845 -15.901 1.00 95.25 115 LEU A C 1
ATOM 969 O O . LEU A 1 115 ? 5.783 -4.407 -14.872 1.00 95.25 115 LEU A O 1
ATOM 973 N N . ARG A 1 116 ? 5.808 -4.546 -17.106 1.00 96.62 116 ARG A N 1
ATOM 974 C CA . ARG A 1 116 ? 4.648 -3.671 -17.298 1.00 96.62 116 ARG A CA 1
ATOM 975 C C . ARG A 1 116 ? 3.353 -4.301 -16.785 1.00 96.62 116 ARG A C 1
ATOM 977 O O . ARG A 1 116 ? 2.534 -3.590 -16.207 1.00 96.62 116 ARG A O 1
ATOM 984 N N . SER A 1 117 ? 3.126 -5.585 -17.063 1.00 97.50 117 SER A N 1
ATOM 985 C CA . SER A 1 117 ? 1.916 -6.291 -16.629 1.00 97.50 117 SER A CA 1
ATOM 986 C C . SER A 1 117 ? 1.849 -6.363 -15.107 1.00 97.50 117 SER A C 1
ATOM 988 O O . SER A 1 117 ? 0.830 -6.012 -14.513 1.00 97.50 117 SER A O 1
ATOM 990 N N . ASP A 1 118 ? 2.956 -6.740 -14.478 1.00 97.81 118 ASP A N 1
ATOM 991 C CA . ASP A 1 118 ? 3.015 -6.961 -13.042 1.00 97.81 118 ASP A CA 1
ATOM 992 C C . ASP A 1 118 ? 2.957 -5.635 -12.291 1.00 97.81 118 ASP A C 1
ATOM 994 O O . ASP A 1 118 ? 2.128 -5.478 -11.404 1.00 97.81 118 ASP A O 1
ATOM 998 N N . SER A 1 119 ? 3.697 -4.606 -12.705 1.00 97.69 119 SER A N 1
ATOM 999 C CA . SER A 1 119 ? 3.569 -3.279 -12.075 1.00 97.69 119 SER A CA 1
ATOM 1000 C C . SER A 1 119 ? 2.164 -2.679 -12.216 1.00 97.69 119 SER A C 1
ATOM 1002 O O . SER A 1 119 ? 1.670 -2.038 -11.285 1.00 97.69 119 SER A O 1
ATOM 1004 N N . ALA A 1 120 ? 1.463 -2.934 -13.327 1.00 98.12 120 ALA A N 1
ATOM 1005 C CA . ALA A 1 120 ? 0.059 -2.550 -13.462 1.00 98.12 120 ALA A CA 1
ATOM 1006 C C . ALA A 1 120 ? -0.843 -3.323 -12.485 1.00 98.12 120 ALA A C 1
ATOM 1008 O O . ALA A 1 120 ? -1.724 -2.724 -11.862 1.00 98.12 120 ALA A O 1
ATOM 1009 N N . ALA A 1 121 ? -0.619 -4.631 -12.330 1.00 98.31 121 ALA A N 1
ATOM 1010 C CA . ALA A 1 121 ? -1.338 -5.459 -11.367 1.00 98.31 121 ALA A CA 1
ATOM 1011 C C . ALA A 1 121 ? -1.064 -5.017 -9.920 1.00 98.31 121 ALA A C 1
ATOM 1013 O O . ALA A 1 121 ? -2.006 -4.900 -9.136 1.00 98.31 121 ALA A O 1
ATOM 1014 N N . LEU A 1 122 ? 0.187 -4.681 -9.584 1.00 98.31 122 LEU A N 1
ATOM 1015 C CA . LEU A 1 122 ? 0.569 -4.143 -8.279 1.00 98.31 122 LEU A CA 1
ATOM 1016 C C . LEU A 1 122 ? -0.161 -2.838 -7.985 1.00 98.31 122 LEU A C 1
ATOM 1018 O O . LEU A 1 122 ? -0.731 -2.676 -6.912 1.00 98.31 122 LEU A O 1
ATOM 1022 N N . SER A 1 123 ? -0.192 -1.926 -8.958 1.00 98.25 123 SER A N 1
ATOM 1023 C CA . SER A 1 123 ? -0.868 -0.637 -8.823 1.00 98.25 123 SER A CA 1
ATOM 1024 C C . SER A 1 123 ? -2.376 -0.792 -8.593 1.00 98.25 123 SER A C 1
ATOM 1026 O O . SER A 1 123 ? -2.952 -0.120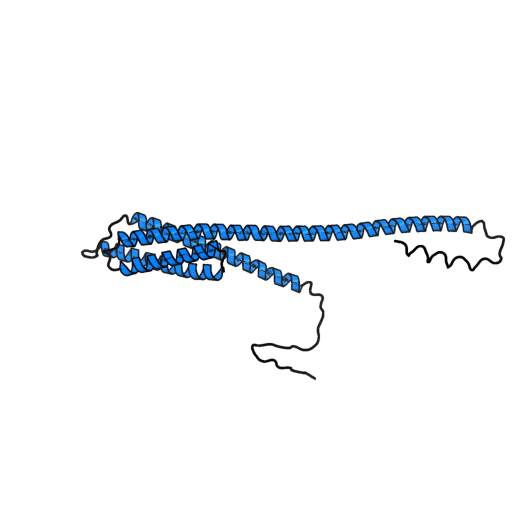 -7.732 1.00 98.25 123 SER A O 1
ATOM 1028 N N . GLN A 1 124 ? -3.024 -1.712 -9.314 1.00 98.31 124 GLN A N 1
ATOM 1029 C CA . GLN A 1 124 ? -4.441 -2.027 -9.109 1.00 98.31 124 GLN A CA 1
ATOM 1030 C C . GLN A 1 124 ? -4.691 -2.637 -7.729 1.00 98.31 124 GLN A C 1
ATOM 1032 O O . GLN A 1 124 ? -5.631 -2.241 -7.038 1.00 98.31 124 GLN A O 1
ATOM 1037 N N . LEU A 1 125 ? -3.836 -3.569 -7.309 1.00 98.31 125 LEU A N 1
ATOM 1038 C CA . LEU A 1 125 ? -3.952 -4.230 -6.019 1.00 98.31 125 LEU A CA 1
ATOM 1039 C C . LEU A 1 125 ? -3.732 -3.249 -4.861 1.00 98.31 125 LEU A C 1
ATOM 1041 O O . LEU A 1 125 ? -4.545 -3.214 -3.943 1.00 98.31 125 LEU A O 1
ATOM 1045 N N . ALA A 1 126 ? -2.711 -2.393 -4.937 1.00 98.38 126 ALA A N 1
ATOM 1046 C CA . ALA A 1 126 ? -2.461 -1.333 -3.962 1.00 98.38 126 ALA A CA 1
ATOM 1047 C C . ALA A 1 126 ? -3.648 -0.360 -3.863 1.00 98.38 126 ALA A C 1
ATOM 1049 O O . ALA A 1 126 ? -4.075 -0.000 -2.767 1.00 98.38 126 ALA A O 1
ATOM 1050 N N . SER A 1 127 ? -4.258 -0.007 -5.001 1.00 98.38 127 SER A N 1
ATOM 1051 C CA . SER A 1 127 ? -5.484 0.794 -5.010 1.00 98.38 127 SER A CA 1
ATOM 1052 C C . SER A 1 127 ? -6.654 0.082 -4.328 1.00 98.38 127 SER A C 1
ATOM 1054 O O . SER A 1 127 ? -7.429 0.723 -3.615 1.00 98.38 127 SER A O 1
ATOM 1056 N N . HIS A 1 128 ? -6.779 -1.236 -4.502 1.00 97.94 128 HIS A N 1
ATOM 1057 C CA . HIS A 1 128 ? -7.790 -2.026 -3.807 1.00 97.94 128 HIS A CA 1
ATOM 1058 C C . HIS A 1 128 ? -7.540 -2.071 -2.293 1.00 97.94 128 HIS A C 1
ATOM 1060 O O . HIS A 1 128 ? -8.465 -1.805 -1.529 1.00 97.94 128 HIS A O 1
ATOM 1066 N N . ILE A 1 129 ? -6.299 -2.319 -1.861 1.00 97.62 129 ILE A N 1
ATOM 1067 C CA . ILE A 1 129 ? -5.893 -2.321 -0.446 1.00 97.62 129 ILE A CA 1
ATOM 1068 C C . ILE A 1 129 ? -6.245 -0.988 0.213 1.00 97.62 129 ILE A C 1
ATOM 1070 O O . ILE A 1 129 ? -6.924 -0.982 1.237 1.00 97.62 129 ILE A O 1
ATOM 1074 N N . HIS A 1 130 ? -5.878 0.132 -0.413 1.00 98.00 130 HIS A N 1
ATOM 1075 C CA . HIS A 1 130 ? -6.242 1.467 0.060 1.00 98.00 130 HIS A CA 1
ATOM 1076 C C . HIS A 1 130 ? -7.762 1.640 0.145 1.00 98.00 130 HIS A C 1
ATOM 1078 O O . HIS A 1 130 ? -8.286 2.045 1.175 1.00 98.00 130 HIS A O 1
ATOM 1084 N N . SER A 1 131 ? -8.507 1.224 -0.879 1.00 97.44 131 SER A N 1
ATOM 1085 C CA . SER A 1 131 ? -9.973 1.280 -0.869 1.00 97.44 131 SER A CA 1
ATOM 1086 C C . SER A 1 131 ? -10.606 0.488 0.288 1.00 97.44 131 SER A C 1
ATOM 1088 O O . SER A 1 131 ? -11.600 0.921 0.879 1.00 97.44 131 SER A O 1
ATOM 1090 N N . VAL A 1 132 ? -10.057 -0.688 0.607 1.00 96.38 132 VAL A N 1
ATOM 1091 C CA . VAL A 1 132 ? -10.511 -1.531 1.720 1.00 96.38 132 VAL A CA 1
ATOM 1092 C C . VAL A 1 132 ? -10.122 -0.912 3.063 1.00 96.38 132 VAL A C 1
ATOM 1094 O O . VAL A 1 132 ? -10.975 -0.850 3.950 1.00 96.38 132 VAL A O 1
ATOM 1097 N N . ALA A 1 133 ? -8.889 -0.423 3.210 1.00 94.94 133 ALA A N 1
ATOM 1098 C CA . ALA A 1 133 ? -8.401 0.239 4.419 1.00 94.94 133 ALA A CA 1
ATOM 1099 C C . ALA A 1 133 ? -9.224 1.491 4.748 1.00 94.94 133 ALA A C 1
ATOM 1101 O O . ALA A 1 133 ? -9.756 1.604 5.855 1.00 94.94 133 ALA A O 1
ATOM 1102 N N . HIS A 1 134 ? -9.447 2.346 3.749 1.00 94.19 134 HIS A N 1
ATOM 1103 C CA . HIS A 1 134 ? -10.221 3.577 3.858 1.00 94.19 134 HIS A CA 1
ATOM 1104 C C . HIS A 1 134 ? -11.643 3.332 4.372 1.00 94.19 134 HIS A C 1
ATOM 1106 O O . HIS A 1 134 ? -12.150 4.019 5.260 1.00 94.19 134 HIS A O 1
ATOM 1112 N N . ARG A 1 135 ? -12.297 2.288 3.847 1.00 94.19 135 ARG A N 1
ATOM 1113 C CA . ARG A 1 135 ? -13.645 1.877 4.269 1.00 94.19 135 ARG A CA 1
ATOM 1114 C C . ARG A 1 135 ? -13.668 1.049 5.554 1.00 94.19 135 ARG A C 1
ATOM 1116 O O . ARG A 1 135 ? -14.747 0.619 5.957 1.00 94.19 135 ARG A O 1
ATOM 1123 N N . ARG A 1 136 ? -12.514 0.800 6.182 1.00 91.44 136 ARG A N 1
ATOM 1124 C CA . ARG A 1 136 ? -12.362 -0.099 7.339 1.00 91.44 136 ARG A CA 1
ATOM 1125 C C . ARG A 1 136 ? -12.962 -1.486 7.073 1.00 91.44 136 ARG A C 1
ATOM 1127 O O . ARG A 1 136 ? -13.729 -2.021 7.873 1.00 91.44 136 ARG A O 1
ATOM 1134 N N . GLY A 1 137 ? -12.671 -2.027 5.890 1.00 88.38 137 GLY A N 1
ATOM 1135 C CA . GLY A 1 137 ? -13.172 -3.316 5.425 1.00 88.38 137 GLY A CA 1
ATOM 1136 C C . GLY A 1 137 ? -12.628 -4.509 6.219 1.00 88.38 137 GLY A C 1
ATOM 1137 O O . GLY A 1 137 ? -11.909 -4.370 7.206 1.00 88.38 137 GLY A O 1
ATOM 1138 N N . GLY A 1 138 ? -12.996 -5.721 5.800 1.00 90.44 138 GLY A N 1
ATOM 1139 C CA . GLY A 1 138 ? -12.622 -6.939 6.521 1.00 90.44 138 GLY A CA 1
ATOM 1140 C C . GLY A 1 138 ? -11.107 -7.166 6.560 1.00 90.44 138 GLY A C 1
ATOM 1141 O O . GLY A 1 138 ? -10.467 -7.218 5.515 1.00 90.44 138 GLY A O 1
ATOM 1142 N N . ILE A 1 139 ? -10.561 -7.390 7.761 1.00 92.31 139 ILE A N 1
ATOM 1143 C CA . ILE A 1 139 ? -9.127 -7.653 7.993 1.00 92.31 139 ILE A CA 1
ATOM 1144 C C . ILE A 1 139 ? -8.618 -8.811 7.122 1.00 92.31 139 ILE A C 1
ATOM 1146 O O . ILE A 1 139 ? -7.575 -8.686 6.499 1.00 92.31 139 ILE A O 1
ATOM 1150 N N . HIS A 1 140 ? -9.397 -9.885 6.969 1.00 92.25 140 HIS A N 1
ATOM 1151 C CA . HIS A 1 140 ? -9.022 -11.016 6.111 1.00 92.25 140 HIS A CA 1
ATOM 1152 C C . HIS A 1 140 ? -8.851 -10.650 4.629 1.00 92.25 140 HIS A C 1
ATOM 1154 O O . HIS A 1 140 ? -8.050 -11.269 3.930 1.00 92.25 140 HIS A O 1
ATOM 1160 N N . HIS A 1 141 ? -9.584 -9.646 4.135 1.00 92.06 141 HIS A N 1
ATOM 1161 C CA . HIS A 1 141 ? -9.378 -9.145 2.776 1.00 92.06 141 HIS A CA 1
ATOM 1162 C C . HIS A 1 141 ? -8.056 -8.384 2.675 1.00 92.06 141 HIS A C 1
ATOM 1164 O O . HIS A 1 141 ? -7.297 -8.636 1.743 1.00 92.06 141 HIS A O 1
ATOM 1170 N N . LEU A 1 142 ? -7.748 -7.533 3.663 1.00 94.75 142 LEU A N 1
ATOM 1171 C CA . LEU A 1 142 ? -6.463 -6.830 3.737 1.00 94.75 142 LEU A CA 1
ATOM 1172 C C . LEU A 1 142 ? -5.286 -7.808 3.818 1.00 94.75 142 LEU A C 1
ATOM 1174 O O . LEU A 1 142 ? -4.336 -7.657 3.060 1.00 94.75 142 LEU A O 1
ATOM 1178 N N . GLU A 1 143 ? -5.368 -8.839 4.662 1.00 95.56 143 GLU A N 1
ATOM 1179 C CA . GLU A 1 143 ? -4.344 -9.890 4.775 1.00 95.56 143 GLU A CA 1
ATOM 1180 C C . GLU A 1 143 ? -4.127 -10.612 3.436 1.00 95.56 143 GLU A C 1
ATOM 1182 O O . GLU A 1 143 ? -2.995 -10.777 2.978 1.00 95.56 143 GLU A O 1
ATOM 1187 N N . SER A 1 144 ? -5.219 -11.022 2.779 1.00 96.12 144 SER A N 1
ATOM 1188 C CA . SER A 1 144 ? -5.148 -11.726 1.496 1.00 96.12 144 SER A CA 1
ATOM 1189 C C . SER A 1 144 ? -4.529 -10.863 0.398 1.00 96.12 144 SER A C 1
ATOM 1191 O O . SER A 1 144 ? -3.702 -11.351 -0.377 1.00 96.12 144 SER A O 1
ATOM 1193 N N . ASP A 1 145 ? -4.918 -9.593 0.321 1.00 97.25 145 ASP A N 1
ATOM 1194 C CA . ASP A 1 145 ? -4.419 -8.679 -0.700 1.00 97.25 145 ASP A CA 1
ATOM 1195 C C . ASP A 1 145 ? -2.981 -8.239 -0.423 1.00 97.25 145 ASP A C 1
ATOM 1197 O O . ASP A 1 145 ? -2.193 -8.156 -1.363 1.00 97.25 145 ASP A O 1
ATOM 1201 N N . MET A 1 146 ? -2.593 -8.081 0.846 1.00 96.56 146 MET A N 1
ATOM 1202 C CA . MET A 1 146 ? -1.200 -7.865 1.240 1.00 96.56 146 MET A CA 1
ATOM 1203 C C . MET A 1 146 ? -0.294 -9.017 0.838 1.00 96.56 146 MET A C 1
ATOM 1205 O O . MET A 1 146 ? 0.741 -8.789 0.219 1.00 96.56 146 MET A O 1
ATOM 1209 N N . ALA A 1 147 ? -0.707 -10.257 1.098 1.00 96.69 147 ALA A N 1
ATOM 1210 C CA . ALA A 1 147 ? 0.073 -11.421 0.697 1.00 96.69 147 ALA A CA 1
ATOM 1211 C C . ALA A 1 147 ? 0.221 -11.527 -0.833 1.00 96.69 147 ALA A C 1
ATOM 1213 O O . ALA A 1 147 ? 1.222 -12.036 -1.331 1.00 96.69 147 ALA A O 1
ATOM 1214 N N . LYS A 1 148 ? -0.780 -11.083 -1.606 1.00 98.06 148 LYS A N 1
ATOM 1215 C CA . LYS A 1 148 ? -0.676 -11.014 -3.073 1.00 98.06 148 LYS A CA 1
ATOM 1216 C C . LYS A 1 148 ? 0.272 -9.900 -3.521 1.00 98.06 148 LYS A C 1
ATOM 1218 O O . LYS A 1 148 ? 1.035 -10.130 -4.453 1.00 98.06 148 LYS A O 1
ATOM 1223 N N . ALA A 1 149 ? 0.209 -8.730 -2.886 1.00 97.81 149 ALA A N 1
ATOM 1224 C CA . ALA A 1 149 ? 1.036 -7.579 -3.236 1.00 97.81 149 ALA A CA 1
ATOM 1225 C C . ALA A 1 149 ? 2.514 -7.862 -2.972 1.00 97.81 149 ALA A C 1
ATOM 1227 O O . ALA A 1 149 ? 3.331 -7.613 -3.845 1.00 97.81 149 ALA A O 1
ATOM 1228 N N . ASP A 1 150 ? 2.818 -8.465 -1.826 1.00 97.75 150 ASP A N 1
ATOM 1229 C CA . ASP A 1 150 ? 4.155 -8.899 -1.418 1.00 97.75 150 ASP A CA 1
ATOM 1230 C C . ASP A 1 150 ? 4.788 -9.876 -2.423 1.00 97.75 150 ASP A C 1
ATOM 1232 O O . ASP A 1 150 ? 5.843 -9.603 -2.992 1.00 97.75 150 ASP A O 1
ATOM 1236 N N . ARG A 1 151 ? 4.075 -10.959 -2.770 1.00 97.94 151 ARG A N 1
ATOM 1237 C CA . ARG A 1 151 ? 4.545 -11.914 -3.791 1.00 97.94 151 ARG A CA 1
ATOM 1238 C C . ARG A 1 151 ? 4.805 -11.255 -5.140 1.00 97.94 151 ARG A C 1
ATOM 1240 O O . ARG A 1 151 ? 5.764 -11.598 -5.824 1.00 97.94 151 ARG A O 1
ATOM 1247 N N . LEU A 1 152 ? 3.916 -10.357 -5.550 1.00 97.81 152 LEU A N 1
ATOM 1248 C CA . LEU A 1 152 ? 4.014 -9.707 -6.848 1.00 97.81 152 LEU A CA 1
ATOM 1249 C C . LEU A 1 152 ? 5.115 -8.633 -6.867 1.00 97.81 152 LEU A C 1
ATOM 1251 O O . LEU A 1 152 ? 5.765 -8.446 -7.892 1.00 97.81 152 LEU A O 1
ATOM 1255 N N . PHE A 1 153 ? 5.364 -7.979 -5.733 1.00 98.06 153 PHE A N 1
ATOM 1256 C CA . PHE A 1 153 ? 6.499 -7.085 -5.541 1.00 98.06 153 PHE A CA 1
ATOM 1257 C C . PHE A 1 153 ? 7.829 -7.842 -5.657 1.00 98.06 153 PHE A C 1
ATOM 1259 O O . PHE A 1 153 ? 8.665 -7.455 -6.467 1.00 98.06 153 PHE A O 1
ATOM 1266 N N . HIS A 1 154 ? 7.988 -8.973 -4.964 1.00 98.12 154 HIS A N 1
ATOM 1267 C CA . HIS A 1 154 ? 9.206 -9.785 -5.070 1.00 98.12 154 HIS A CA 1
ATOM 1268 C C . HIS A 1 154 ? 9.433 -10.354 -6.478 1.00 98.12 154 HIS A C 1
ATOM 1270 O O . HIS A 1 154 ? 10.567 -10.421 -6.947 1.00 98.12 154 HIS A O 1
ATOM 1276 N N . HIS A 1 155 ? 8.365 -10.708 -7.198 1.00 97.31 155 HIS A N 1
ATOM 1277 C CA . HIS A 1 155 ? 8.497 -11.102 -8.602 1.00 97.31 155 HIS A CA 1
ATOM 1278 C C . HIS A 1 155 ? 8.992 -9.940 -9.483 1.00 97.31 155 HIS A C 1
ATOM 1280 O O . HIS A 1 155 ? 9.842 -10.133 -10.348 1.00 97.31 155 HIS A O 1
ATOM 1286 N N . LEU A 1 156 ? 8.518 -8.711 -9.242 1.00 97.00 156 LEU A N 1
ATOM 1287 C CA . LEU A 1 156 ? 9.043 -7.523 -9.921 1.00 97.00 156 LEU A CA 1
ATOM 1288 C C . LEU A 1 156 ? 10.516 -7.259 -9.586 1.00 97.00 156 LEU A C 1
ATOM 1290 O O . LEU A 1 156 ? 11.260 -6.871 -10.483 1.00 97.00 156 LEU A O 1
ATOM 1294 N N . GLU A 1 157 ? 10.949 -7.475 -8.343 1.00 97.12 157 GLU A N 1
ATOM 1295 C CA . GLU A 1 157 ? 12.366 -7.372 -7.965 1.00 97.12 157 GLU A CA 1
ATOM 1296 C C . GLU A 1 157 ? 13.246 -8.341 -8.751 1.00 97.12 157 GLU A C 1
ATOM 1298 O O . GLU A 1 157 ? 14.281 -7.936 -9.286 1.00 97.12 157 GLU A O 1
ATOM 1303 N N . GLU A 1 158 ? 12.813 -9.596 -8.881 1.00 96.50 158 GLU A N 1
ATOM 1304 C CA . GLU A 1 158 ? 13.513 -10.598 -9.683 1.00 96.50 158 GLU A CA 1
ATOM 1305 C C . GLU A 1 158 ? 13.597 -10.174 -11.157 1.00 96.50 158 GLU A C 1
ATOM 1307 O O . GLU A 1 158 ? 14.682 -10.175 -11.741 1.00 96.50 158 GLU A O 1
ATOM 1312 N N . LEU A 1 159 ? 12.484 -9.719 -11.745 1.00 95.31 159 LEU A N 1
ATOM 1313 C CA . LEU A 1 159 ? 12.450 -9.245 -13.133 1.00 95.31 159 LEU A CA 1
ATOM 1314 C C . LEU A 1 159 ? 13.354 -8.028 -13.371 1.00 95.31 159 LEU A C 1
ATOM 1316 O O . LEU A 1 159 ? 13.999 -7.938 -14.416 1.00 95.31 159 LEU A O 1
ATOM 1320 N N . VAL A 1 160 ? 13.420 -7.085 -12.426 1.00 94.44 160 VAL A N 1
ATOM 1321 C CA . VAL A 1 160 ? 14.331 -5.933 -12.519 1.00 94.44 160 VAL A CA 1
ATOM 1322 C C . VAL A 1 160 ? 15.784 -6.394 -12.458 1.00 94.44 160 VAL A C 1
ATOM 1324 O O . VAL A 1 160 ? 16.592 -5.949 -13.272 1.00 94.44 160 VAL A O 1
ATOM 1327 N N . ALA A 1 161 ? 16.119 -7.319 -11.555 1.00 92.69 161 ALA A N 1
ATOM 1328 C CA . ALA A 1 161 ? 17.471 -7.859 -11.448 1.00 92.69 161 ALA A CA 1
ATOM 1329 C C . ALA A 1 161 ? 17.914 -8.573 -12.739 1.00 92.69 161 ALA A C 1
ATOM 1331 O O . ALA A 1 161 ? 19.039 -8.363 -13.200 1.00 92.69 161 ALA A O 1
ATOM 1332 N N . VAL A 1 162 ? 17.023 -9.362 -13.352 1.00 92.25 162 VAL A N 1
ATOM 1333 C CA . VAL A 1 162 ? 17.261 -10.013 -14.652 1.00 92.25 162 VAL A CA 1
ATOM 1334 C C . VAL A 1 162 ? 17.439 -8.973 -15.758 1.00 92.25 162 VAL A C 1
ATOM 1336 O O . VAL A 1 162 ? 18.440 -9.003 -16.473 1.00 92.25 162 VAL A O 1
ATOM 1339 N N . ALA A 1 163 ? 16.533 -7.996 -15.857 1.00 90.56 163 ALA A N 1
ATOM 1340 C CA . ALA A 1 163 ? 16.612 -6.947 -16.870 1.00 90.56 163 ALA A CA 1
ATOM 1341 C C . ALA A 1 163 ? 17.926 -6.151 -16.778 1.00 90.56 163 ALA A C 1
ATOM 1343 O O . ALA A 1 163 ? 18.574 -5.890 -17.792 1.00 90.56 163 ALA A O 1
ATOM 1344 N N . GLU A 1 164 ? 18.359 -5.794 -15.568 1.00 90.31 164 GLU A N 1
ATOM 1345 C CA . GLU A 1 164 ? 19.638 -5.116 -15.356 1.00 90.31 164 GLU A CA 1
ATOM 1346 C C . GLU A 1 164 ? 20.836 -5.999 -15.708 1.00 90.31 164 GLU A C 1
ATOM 1348 O O . GLU A 1 164 ? 21.804 -5.508 -16.292 1.00 90.31 164 GLU A O 1
ATOM 1353 N N . HIS A 1 165 ? 20.791 -7.287 -15.369 1.00 89.94 165 HIS A N 1
ATOM 1354 C CA . HIS A 1 165 ? 21.844 -8.234 -15.715 1.00 89.94 165 HIS A CA 1
ATOM 1355 C C . HIS A 1 165 ? 22.003 -8.372 -17.237 1.00 89.94 165 HIS A C 1
ATOM 1357 O O . HIS A 1 165 ? 23.122 -8.306 -17.755 1.00 89.94 165 HIS A O 1
ATOM 1363 N N . ASP A 1 166 ? 20.897 -8.488 -17.966 1.00 87.44 166 ASP A N 1
ATOM 1364 C CA . ASP A 1 166 ? 20.906 -8.653 -19.419 1.00 87.44 166 ASP A CA 1
ATOM 1365 C C . ASP A 1 166 ? 21.437 -7.407 -20.132 1.00 87.44 166 ASP A C 1
ATOM 1367 O O . ASP A 1 166 ? 22.238 -7.523 -21.060 1.00 87.44 166 ASP A O 1
ATOM 1371 N N . THR A 1 167 ? 21.124 -6.213 -19.619 1.00 86.50 167 THR A N 1
ATOM 1372 C CA . THR A 1 167 ? 21.634 -4.940 -20.171 1.00 86.50 167 THR A CA 1
ATOM 1373 C C . THR A 1 167 ? 23.144 -4.758 -20.056 1.00 86.50 167 THR A C 1
ATOM 1375 O O . THR A 1 167 ? 23.716 -3.906 -20.736 1.00 86.50 167 THR A O 1
ATOM 1378 N N . ARG A 1 168 ? 23.823 -5.573 -19.237 1.00 85.38 168 ARG A N 1
ATOM 1379 C CA . ARG A 1 168 ? 25.291 -5.574 -19.123 1.00 85.38 168 ARG A CA 1
ATOM 1380 C C . ARG A 1 168 ? 25.973 -6.426 -20.197 1.00 85.38 168 ARG A C 1
ATOM 1382 O O . ARG A 1 168 ? 27.191 -6.333 -20.341 1.00 85.38 168 ARG A O 1
ATOM 1389 N N . HIS A 1 169 ? 25.225 -7.240 -20.945 1.00 82.25 169 HIS A N 1
ATOM 1390 C CA . HIS A 1 169 ? 25.768 -8.136 -21.964 1.00 82.25 169 HIS A CA 1
ATOM 1391 C C . HIS A 1 169 ? 25.651 -7.539 -23.378 1.00 82.25 169 HIS A C 1
ATOM 1393 O O . HIS A 1 169 ? 24.653 -6.886 -23.699 1.00 82.25 169 HIS A O 1
ATOM 1399 N N . PRO A 1 170 ? 26.633 -7.778 -24.274 1.00 74.62 170 PRO A N 1
ATOM 1400 C CA . PRO A 1 170 ? 26.541 -7.343 -25.665 1.00 74.62 170 PRO A CA 1
ATOM 1401 C C . PRO A 1 170 ? 25.294 -7.927 -26.351 1.00 74.62 170 PRO A C 1
ATOM 1403 O O . PRO A 1 170 ? 25.182 -9.139 -26.513 1.00 74.62 170 PRO A O 1
ATOM 1406 N N . GLY A 1 171 ? 24.362 -7.057 -26.758 1.00 72.31 171 GLY A N 1
ATOM 1407 C CA . GLY A 1 171 ? 23.105 -7.432 -27.421 1.00 72.31 171 GLY A CA 1
ATOM 1408 C C . GLY A 1 171 ? 21.868 -7.505 -26.513 1.00 72.31 171 GLY A C 1
ATOM 1409 O O . GLY A 1 171 ? 20.762 -7.659 -27.027 1.00 72.31 171 GLY A O 1
ATOM 1410 N N . GLY A 1 172 ? 22.017 -7.349 -25.195 1.00 68.56 172 GLY A N 1
ATOM 1411 C CA . GLY A 1 172 ? 20.922 -7.466 -24.228 1.00 68.56 172 GLY A CA 1
ATOM 1412 C C . GLY A 1 172 ? 20.157 -6.168 -23.969 1.00 68.56 172 GLY A C 1
ATOM 1413 O O . GLY A 1 172 ? 20.117 -5.703 -22.846 1.00 68.56 172 GLY A O 1
ATOM 1414 N N . GLY A 1 173 ? 19.523 -5.557 -24.973 1.00 78.56 173 GLY A N 1
ATOM 1415 C CA . GLY A 1 173 ? 18.674 -4.371 -24.747 1.00 78.56 173 GLY A CA 1
ATOM 1416 C C . GLY A 1 173 ? 19.383 -3.187 -24.054 1.00 78.56 173 GLY A C 1
ATOM 1417 O O . GLY A 1 173 ? 20.606 -3.121 -23.977 1.00 78.56 173 GLY A O 1
ATOM 1418 N N . HIS A 1 174 ? 18.615 -2.199 -23.594 1.00 83.94 174 HIS A N 1
ATOM 1419 C CA . HIS A 1 174 ? 19.111 -1.113 -22.736 1.00 83.94 174 HIS A CA 1
ATOM 1420 C C . HIS A 1 174 ? 17.960 -0.487 -21.942 1.00 83.94 174 HIS A C 1
ATOM 1422 O O . HIS A 1 174 ? 16.819 -0.455 -22.404 1.00 83.94 174 HIS A O 1
ATOM 1428 N N . ILE A 1 175 ? 18.263 0.030 -20.751 1.00 86.31 175 ILE A N 1
ATOM 1429 C CA . ILE A 1 175 ? 17.312 0.763 -19.907 1.00 86.31 175 ILE A CA 1
ATOM 1430 C C . ILE A 1 175 ? 17.640 2.249 -20.011 1.00 86.31 175 ILE A C 1
ATOM 1432 O O . ILE A 1 175 ? 18.777 2.666 -19.796 1.00 86.31 175 ILE A O 1
ATOM 1436 N N . HIS A 1 176 ? 16.644 3.061 -20.348 1.00 82.44 176 HIS A N 1
ATOM 1437 C CA . HIS A 1 176 ? 16.800 4.509 -20.414 1.00 82.44 176 HIS A CA 1
ATOM 1438 C C . HIS A 1 176 ? 16.337 5.133 -19.107 1.00 82.44 176 HIS A C 1
ATOM 1440 O O . HIS A 1 176 ? 15.189 5.517 -19.053 1.00 82.44 176 HIS A O 1
ATOM 1446 N N . GLY A 1 177 ? 17.148 5.271 -18.064 1.00 77.81 177 GLY A N 1
ATOM 1447 C CA . GLY A 1 177 ? 16.679 5.912 -16.827 1.00 77.81 177 GLY A CA 1
ATOM 1448 C C . GLY A 1 177 ? 17.682 5.827 -15.686 1.00 77.81 177 GLY A C 1
ATOM 1449 O O . GLY A 1 177 ? 18.723 5.182 -15.821 1.00 77.81 177 GLY A O 1
ATOM 1450 N N . ASP A 1 178 ? 17.377 6.479 -14.563 1.00 83.81 178 ASP A N 1
ATOM 1451 C CA . ASP A 1 178 ? 18.188 6.342 -13.353 1.00 83.81 178 ASP A CA 1
ATOM 1452 C C . ASP A 1 178 ? 17.764 5.082 -12.594 1.00 83.81 178 ASP A C 1
ATOM 1454 O O . ASP A 1 178 ? 16.804 5.089 -11.824 1.00 83.81 178 ASP A O 1
ATOM 1458 N N . LEU A 1 179 ? 18.508 3.992 -12.787 1.00 86.50 179 LEU A N 1
ATOM 1459 C CA . LEU A 1 179 ? 18.301 2.743 -12.050 1.00 86.50 179 LEU A CA 1
ATOM 1460 C C . LEU A 1 179 ? 18.280 2.982 -10.531 1.00 86.50 179 LEU A C 1
ATOM 1462 O O . LEU A 1 179 ? 17.514 2.346 -9.815 1.00 86.50 179 LEU A O 1
ATOM 1466 N N . ARG A 1 180 ? 19.053 3.952 -10.017 1.00 90.12 180 ARG A N 1
ATOM 1467 C CA . ARG A 1 180 ? 19.088 4.263 -8.578 1.00 90.12 180 ARG A CA 1
ATOM 1468 C C . ARG A 1 180 ? 17.749 4.794 -8.078 1.00 90.12 180 ARG A C 1
ATOM 1470 O O . ARG A 1 180 ? 17.399 4.528 -6.930 1.00 90.12 180 ARG A O 1
ATOM 1477 N N . HIS A 1 181 ? 17.012 5.522 -8.919 1.00 91.88 181 HIS A N 1
ATOM 1478 C CA . HIS A 1 181 ? 15.672 5.994 -8.585 1.00 91.88 181 HIS A CA 1
ATOM 1479 C C . HIS A 1 181 ? 14.707 4.812 -8.450 1.00 91.88 181 HIS A C 1
ATOM 1481 O O . HIS A 1 181 ? 14.067 4.682 -7.410 1.00 91.88 181 HIS A O 1
ATOM 1487 N N . VAL A 1 182 ? 14.694 3.896 -9.426 1.00 93.88 182 VAL A N 1
ATOM 1488 C CA . VAL A 1 182 ? 13.868 2.676 -9.373 1.00 93.88 182 VAL A CA 1
ATOM 1489 C C . VAL A 1 182 ? 14.202 1.832 -8.137 1.00 93.88 182 VAL A C 1
ATOM 1491 O O . VAL A 1 182 ? 13.299 1.466 -7.391 1.00 93.88 182 VAL A O 1
ATOM 1494 N N . HIS A 1 183 ? 15.487 1.610 -7.840 1.00 94.94 183 HIS A N 1
ATOM 1495 C CA . HIS A 1 183 ? 15.920 0.899 -6.626 1.00 94.94 183 HIS A CA 1
ATOM 1496 C C . HIS A 1 183 ? 15.462 1.585 -5.335 1.00 94.94 183 HIS A C 1
ATOM 1498 O O . HIS A 1 183 ? 15.008 0.922 -4.405 1.00 94.94 183 HIS A O 1
ATOM 1504 N N . SER A 1 184 ? 15.572 2.913 -5.255 1.00 96.19 184 SER A N 1
ATOM 1505 C CA . SER A 1 184 ? 15.090 3.676 -4.099 1.00 96.19 184 SER A CA 1
ATOM 1506 C C . SER A 1 184 ? 13.575 3.556 -3.935 1.00 96.19 184 SER A C 1
ATOM 1508 O O . SER A 1 184 ? 13.093 3.397 -2.813 1.00 96.19 184 SER A O 1
ATOM 1510 N N . LEU A 1 185 ? 12.831 3.616 -5.040 1.00 96.75 185 LEU A N 1
ATOM 1511 C CA . LEU A 1 185 ? 11.380 3.480 -5.048 1.00 96.75 185 LEU A CA 1
ATOM 1512 C C . LEU A 1 185 ? 10.956 2.086 -4.578 1.00 96.75 185 LEU A C 1
ATOM 1514 O O . LEU A 1 185 ? 10.116 1.973 -3.690 1.00 96.75 185 LEU A O 1
ATOM 1518 N N . MET A 1 186 ? 11.594 1.034 -5.094 1.00 97.44 186 MET A N 1
ATOM 1519 C CA . MET A 1 186 ? 11.310 -0.350 -4.709 1.00 97.44 186 MET A CA 1
ATOM 1520 C C . MET A 1 186 ? 11.619 -0.606 -3.229 1.00 97.44 186 MET A C 1
ATOM 1522 O O . MET A 1 186 ? 10.750 -1.100 -2.519 1.00 97.44 186 MET A O 1
ATOM 1526 N N . ARG A 1 187 ? 12.765 -0.151 -2.701 1.00 97.81 187 ARG A N 1
ATOM 1527 C CA . ARG A 1 187 ? 13.047 -0.238 -1.250 1.00 97.81 187 ARG A CA 1
ATOM 1528 C C . ARG A 1 187 ? 12.022 0.505 -0.397 1.00 97.81 187 ARG A C 1
ATOM 1530 O O . ARG A 1 187 ? 11.668 0.059 0.692 1.00 97.81 187 ARG A O 1
ATOM 1537 N N . SER A 1 188 ? 11.555 1.662 -0.869 1.00 97.75 188 SER A N 1
ATOM 1538 C CA . SER A 1 188 ? 10.508 2.404 -0.170 1.00 97.75 188 SER A CA 1
ATOM 1539 C C . SER A 1 188 ? 9.193 1.622 -0.154 1.00 97.75 188 SER A C 1
ATOM 1541 O O . SER A 1 188 ? 8.521 1.607 0.873 1.00 97.75 188 SER A O 1
ATOM 1543 N N . MET A 1 189 ? 8.844 0.959 -1.259 1.00 98.00 189 MET A N 1
ATOM 1544 C CA . MET A 1 189 ? 7.653 0.111 -1.361 1.00 98.00 189 MET A CA 1
ATOM 1545 C C . MET A 1 189 ? 7.738 -1.127 -0.467 1.00 98.00 189 MET A C 1
ATOM 1547 O O . MET A 1 189 ? 6.765 -1.429 0.217 1.00 98.00 189 MET A O 1
ATOM 1551 N N . GLU A 1 190 ? 8.885 -1.809 -0.435 1.00 98.06 190 GLU A N 1
ATOM 1552 C CA . GLU A 1 190 ? 9.149 -2.956 0.447 1.00 98.06 190 GLU A CA 1
ATOM 1553 C C . GLU A 1 190 ? 8.927 -2.572 1.918 1.00 98.06 190 GLU A C 1
ATOM 1555 O O . GLU A 1 190 ? 8.158 -3.206 2.641 1.00 98.06 190 GLU A O 1
ATOM 1560 N N . SER A 1 191 ? 9.523 -1.453 2.341 1.00 97.75 191 SER A N 1
ATOM 1561 C CA . SER A 1 191 ? 9.334 -0.904 3.685 1.00 97.75 191 SER A CA 1
ATOM 1562 C C . SER A 1 191 ? 7.859 -0.608 3.983 1.00 97.75 191 SER A C 1
ATOM 1564 O O . SER A 1 191 ? 7.332 -1.014 5.023 1.00 97.75 191 SER A O 1
ATOM 1566 N N . THR A 1 192 ? 7.152 0.044 3.053 1.00 98.12 192 THR A N 1
ATOM 1567 C CA . THR A 1 192 ? 5.718 0.328 3.196 1.00 98.12 192 THR A CA 1
ATOM 1568 C C . THR A 1 192 ? 4.889 -0.956 3.302 1.00 98.12 192 THR A C 1
ATOM 1570 O O . THR A 1 192 ? 4.013 -1.026 4.165 1.00 98.12 192 THR A O 1
ATOM 1573 N N . LEU A 1 193 ? 5.169 -1.981 2.489 1.00 97.62 193 LEU A N 1
ATOM 1574 C CA . LEU A 1 193 ? 4.497 -3.284 2.550 1.00 97.62 193 LEU A CA 1
ATOM 1575 C C . LEU A 1 193 ? 4.693 -3.950 3.913 1.00 97.62 193 LEU A C 1
ATOM 1577 O O . LEU A 1 193 ? 3.711 -4.359 4.532 1.00 97.62 193 LEU A O 1
ATOM 1581 N N . HIS A 1 194 ? 5.923 -4.001 4.422 1.00 97.38 194 HIS A N 1
ATOM 1582 C CA . HIS A 1 194 ? 6.209 -4.608 5.721 1.00 97.38 194 HIS A CA 1
ATOM 1583 C C . HIS A 1 194 ? 5.576 -3.852 6.891 1.00 97.38 194 HIS A C 1
ATOM 1585 O O . HIS A 1 194 ? 5.061 -4.474 7.828 1.00 97.38 194 HIS A O 1
ATOM 1591 N N . HIS A 1 195 ? 5.554 -2.518 6.845 1.00 97.12 195 HIS A N 1
ATOM 1592 C CA . HIS A 1 195 ? 4.831 -1.724 7.837 1.00 97.12 195 HIS A CA 1
ATOM 1593 C C . HIS A 1 195 ? 3.324 -1.998 7.787 1.00 97.12 195 HIS A C 1
ATOM 1595 O O . HIS A 1 195 ? 2.709 -2.227 8.830 1.00 97.12 195 HIS A O 1
ATOM 1601 N N . LEU A 1 196 ? 2.741 -2.067 6.588 1.00 96.25 196 LEU A N 1
ATOM 1602 C CA . LEU A 1 196 ? 1.316 -2.342 6.415 1.00 96.25 196 LEU A CA 1
ATOM 1603 C C . LEU A 1 196 ? 0.953 -3.754 6.900 1.00 96.25 196 LEU A C 1
ATOM 1605 O O . LEU A 1 196 ? -0.033 -3.919 7.618 1.00 96.25 196 LEU A O 1
ATOM 1609 N N . GLN A 1 197 ? 1.775 -4.758 6.583 1.00 96.69 197 GLN A N 1
ATOM 1610 C CA . GLN A 1 197 ? 1.638 -6.128 7.089 1.00 96.69 197 GLN A CA 1
ATOM 1611 C C . GLN A 1 197 ? 1.670 -6.166 8.622 1.00 96.69 197 GLN A C 1
ATOM 1613 O O . GLN A 1 197 ? 0.775 -6.745 9.238 1.00 96.69 197 GLN A O 1
ATOM 1618 N N . SER A 1 198 ? 2.652 -5.494 9.232 1.00 95.69 198 SER A N 1
ATOM 1619 C CA . SER A 1 198 ? 2.812 -5.435 10.691 1.00 95.69 198 SER A CA 1
ATOM 1620 C C . SER A 1 198 ? 1.588 -4.821 11.378 1.00 95.69 198 SER A C 1
ATOM 1622 O O . SER A 1 198 ? 1.121 -5.318 12.406 1.00 95.69 198 SER A O 1
ATOM 1624 N N . ASP A 1 199 ? 1.024 -3.755 10.806 1.00 95.50 199 ASP A N 1
ATOM 1625 C CA . ASP A 1 199 ? -0.151 -3.090 11.369 1.00 95.50 199 ASP A CA 1
ATOM 1626 C C . ASP A 1 199 ? -1.437 -3.898 11.196 1.00 95.50 199 ASP A C 1
ATOM 1628 O O . ASP A 1 199 ? -2.246 -3.976 12.128 1.00 95.50 199 ASP A O 1
ATOM 1632 N N . VAL A 1 200 ? -1.622 -4.530 10.035 1.00 94.31 200 VAL A N 1
ATOM 1633 C CA . VAL A 1 200 ? -2.753 -5.434 9.789 1.00 94.31 200 VAL A CA 1
ATOM 1634 C C . VAL A 1 200 ? -2.695 -6.622 10.750 1.00 94.31 200 VAL A C 1
ATOM 1636 O O . VAL A 1 200 ? -3.703 -6.944 11.385 1.00 94.31 200 VAL A O 1
ATOM 1639 N N . GLU A 1 201 ? -1.519 -7.220 10.942 1.00 93.06 201 GLU A N 1
ATOM 1640 C CA . GLU A 1 201 ? -1.314 -8.311 11.893 1.00 93.06 201 GLU A CA 1
ATOM 1641 C C . GLU A 1 201 ? -1.612 -7.864 13.332 1.00 93.06 201 GLU A C 1
ATOM 1643 O O . GLU A 1 201 ? -2.339 -8.541 14.069 1.00 93.06 201 GLU A O 1
ATOM 1648 N N . ARG A 1 202 ? -1.117 -6.693 13.747 1.00 91.44 202 ARG A N 1
ATOM 1649 C CA . ARG A 1 202 ? -1.398 -6.132 15.077 1.00 91.44 202 ARG A CA 1
ATOM 1650 C C . ARG A 1 202 ? -2.894 -5.894 15.293 1.00 91.44 202 ARG A C 1
ATOM 1652 O O . ARG A 1 202 ? -3.424 -6.176 16.378 1.00 91.44 202 ARG A O 1
ATOM 1659 N N . LEU A 1 203 ? -3.591 -5.396 14.275 1.00 90.69 203 LEU A N 1
ATOM 1660 C CA . LEU A 1 203 ? -5.033 -5.181 14.313 1.00 90.69 203 LEU A CA 1
ATOM 1661 C C . LEU A 1 203 ? -5.792 -6.515 14.430 1.00 90.69 203 LEU A C 1
ATOM 1663 O O . LEU A 1 203 ? -6.700 -6.641 15.261 1.00 90.69 203 LEU A O 1
ATOM 1667 N N . ALA A 1 204 ? -5.380 -7.535 13.671 1.00 89.38 204 ALA A N 1
ATOM 1668 C CA . ALA A 1 204 ? -5.944 -8.882 13.732 1.00 89.38 204 ALA A CA 1
ATOM 1669 C C . ALA A 1 204 ? -5.809 -9.494 15.138 1.00 89.38 204 ALA A C 1
ATOM 1671 O O . ALA A 1 204 ? -6.796 -9.982 15.707 1.00 89.38 204 ALA A O 1
ATOM 1672 N N . HIS A 1 205 ? -4.619 -9.39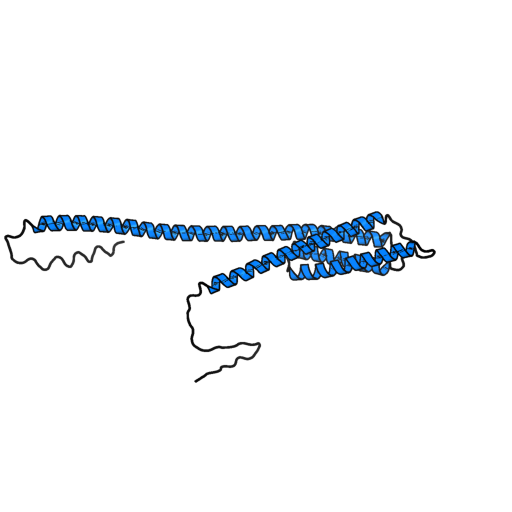8 15.741 1.00 87.50 205 HIS A N 1
ATOM 1673 C CA . HIS A 1 205 ? -4.335 -9.871 17.100 1.00 87.50 205 HIS A CA 1
ATOM 1674 C C . HIS A 1 205 ? -5.183 -9.170 18.164 1.00 87.50 205 HIS A C 1
ATOM 1676 O O . HIS A 1 205 ? -5.715 -9.812 19.080 1.00 87.50 205 HIS A O 1
ATOM 1682 N N . THR A 1 206 ? -5.344 -7.853 18.032 1.00 85.06 206 THR A N 1
ATOM 1683 C CA . THR A 1 206 ? -6.156 -7.048 18.950 1.00 85.06 206 THR A CA 1
ATOM 1684 C C . THR A 1 206 ? -7.605 -7.544 18.942 1.00 85.06 206 THR A C 1
ATOM 1686 O O . THR A 1 206 ? -8.159 -7.869 19.994 1.00 85.06 206 THR A O 1
ATOM 1689 N N . ARG A 1 207 ? -8.193 -7.746 17.756 1.00 80.25 207 ARG A N 1
ATOM 1690 C CA . ARG A 1 207 ? -9.572 -8.239 17.601 1.00 80.25 207 ARG A CA 1
ATOM 1691 C C . ARG A 1 207 ? -9.778 -9.652 18.167 1.00 80.25 207 ARG A C 1
ATOM 1693 O O . ARG A 1 207 ? -10.786 -9.915 18.826 1.00 80.25 207 ARG A O 1
ATOM 1700 N N . HIS A 1 208 ? -8.814 -10.553 17.971 1.00 79.38 208 HIS A N 1
ATOM 1701 C CA . HIS A 1 208 ? -8.876 -11.919 18.510 1.00 79.38 208 HIS A CA 1
ATOM 1702 C C . HIS A 1 208 ? -8.819 -11.950 20.046 1.00 79.38 208 HIS A C 1
ATOM 1704 O O . HIS A 1 208 ? -9.539 -12.725 20.688 1.00 79.38 208 HIS A O 1
ATOM 1710 N N . SER A 1 209 ? -8.007 -11.079 20.647 1.00 74.75 209 SER A N 1
ATOM 1711 C CA . SER A 1 209 ? -7.833 -11.004 22.102 1.00 74.75 209 SER A CA 1
ATOM 1712 C C . SER A 1 209 ? -9.123 -10.587 22.822 1.00 74.75 209 SER A C 1
ATOM 1714 O O . SER A 1 209 ? -9.491 -11.195 23.834 1.00 74.75 209 SER A O 1
ATOM 1716 N N . TYR A 1 210 ? -9.883 -9.640 22.259 1.00 63.81 210 TYR A N 1
ATOM 1717 C CA . TYR A 1 210 ? -11.187 -9.240 22.803 1.00 63.81 210 TYR A CA 1
ATOM 1718 C C . TYR A 1 210 ? -12.236 -10.362 22.727 1.00 63.81 210 TYR A C 1
ATOM 1720 O O . TYR A 1 210 ? -12.963 -10.602 23.697 1.00 63.81 210 TYR A O 1
ATOM 1728 N N . HIS A 1 211 ? -12.281 -11.120 21.627 1.00 61.25 211 HIS A N 1
ATOM 1729 C CA . HIS A 1 211 ? -13.234 -12.227 21.489 1.00 61.25 211 HIS A CA 1
ATOM 1730 C C . HIS A 1 211 ? -12.969 -13.386 22.465 1.00 61.25 211 HIS A C 1
ATOM 1732 O O . HIS A 1 211 ? -13.917 -14.013 22.952 1.00 61.25 211 HIS A O 1
ATOM 1738 N N . ARG A 1 212 ? -11.705 -13.657 22.820 1.00 59.19 212 ARG A N 1
ATOM 1739 C CA . ARG A 1 212 ? -11.353 -14.738 23.759 1.00 59.19 212 ARG A CA 1
ATOM 1740 C C . ARG A 1 212 ? -11.690 -14.397 25.217 1.00 59.19 212 ARG A C 1
ATOM 1742 O O . ARG A 1 212 ? -12.089 -15.290 25.969 1.00 59.19 212 ARG A O 1
ATOM 1749 N N . HIS A 1 213 ? -11.590 -13.126 25.615 1.00 55.91 213 HIS A N 1
ATOM 1750 C CA . HIS A 1 213 ? -11.917 -12.687 26.978 1.00 55.91 213 HIS A CA 1
ATOM 1751 C C . HIS A 1 213 ? -13.425 -12.554 27.241 1.00 55.91 213 HIS A C 1
ATOM 1753 O O . HIS A 1 213 ? -13.874 -12.889 28.340 1.00 55.91 213 HIS A O 1
ATOM 1759 N N . GLY A 1 214 ? -14.227 -12.191 26.233 1.00 50.38 214 GLY A N 1
ATOM 1760 C CA . GLY A 1 214 ? -15.689 -12.127 26.363 1.00 50.38 214 GLY A CA 1
ATOM 1761 C C . GLY A 1 214 ? -16.346 -13.479 26.679 1.00 50.38 214 GLY A C 1
ATOM 1762 O O . GLY A 1 214 ? -17.277 -13.545 27.480 1.00 50.38 214 GLY A O 1
ATOM 1763 N N . ARG A 1 215 ? -15.825 -14.594 26.143 1.00 46.84 215 ARG A N 1
ATOM 1764 C CA . ARG A 1 215 ? -16.385 -15.939 26.406 1.00 46.84 215 ARG A CA 1
ATOM 1765 C C . ARG A 1 215 ? -16.166 -16.449 27.834 1.00 46.84 215 ARG A C 1
ATOM 1767 O O . ARG A 1 215 ? -16.969 -17.243 28.325 1.00 46.84 215 ARG A O 1
ATOM 1774 N N . ARG A 1 216 ? -15.110 -16.009 28.526 1.00 48.28 216 ARG A N 1
ATOM 1775 C CA . ARG A 1 216 ? -14.837 -16.455 29.905 1.00 48.28 216 ARG A CA 1
ATOM 1776 C C . ARG A 1 216 ? -15.668 -15.718 30.957 1.00 48.28 216 ARG A C 1
ATOM 1778 O O . ARG A 1 216 ? -15.913 -16.293 32.012 1.00 48.28 216 ARG A O 1
ATOM 1785 N N . TYR A 1 217 ? -16.157 -14.512 30.666 1.00 46.78 217 TYR A N 1
ATOM 1786 C CA . TYR A 1 217 ? -16.955 -13.740 31.626 1.00 46.78 217 TYR A CA 1
ATOM 1787 C C . TYR A 1 217 ? -18.432 -14.153 31.687 1.00 46.78 217 TYR A C 1
ATOM 1789 O O . TYR A 1 217 ? -19.001 -14.169 32.775 1.00 46.78 217 TYR A O 1
ATOM 1797 N N . TYR A 1 218 ? -19.029 -14.615 30.584 1.00 47.91 218 TYR A N 1
ATOM 1798 C CA . TYR A 1 218 ? -20.385 -15.190 30.623 1.00 47.91 218 TYR A CA 1
ATOM 1799 C C . TYR A 1 218 ? -20.429 -16.637 31.138 1.00 47.91 218 TYR A C 1
ATOM 1801 O O . TYR A 1 218 ? -21.479 -17.105 31.563 1.00 47.91 218 TYR A O 1
ATOM 1809 N N . SER A 1 219 ? -19.289 -17.333 31.180 1.00 44.66 219 SER A N 1
ATOM 1810 C CA . SER A 1 219 ? -19.219 -18.715 31.683 1.00 44.66 219 SER A CA 1
ATOM 1811 C C . SER A 1 219 ? -19.042 -18.809 33.207 1.00 44.66 219 SER A C 1
ATOM 1813 O O . SER A 1 219 ? -19.155 -19.897 33.760 1.00 44.66 219 SER A O 1
ATOM 1815 N N . ARG A 1 220 ? -18.759 -17.695 33.905 1.00 45.41 220 ARG A N 1
ATOM 1816 C CA . ARG A 1 220 ? -18.532 -17.681 35.368 1.00 45.41 220 ARG A CA 1
ATOM 1817 C C . ARG A 1 220 ? -19.631 -16.980 36.177 1.00 45.41 220 ARG A C 1
ATOM 1819 O O . ARG A 1 220 ? -19.619 -17.066 37.398 1.00 45.41 220 ARG A O 1
ATOM 1826 N N . VAL A 1 221 ? -20.588 -16.334 35.506 1.00 46.22 221 VAL A N 1
ATOM 1827 C CA . VAL A 1 221 ? -21.819 -15.775 36.113 1.00 46.22 221 VAL A CA 1
ATOM 1828 C C . VAL A 1 221 ? -23.075 -16.479 35.565 1.00 46.22 221 VAL A C 1
ATOM 1830 O O . VAL A 1 221 ? -24.202 -16.046 35.780 1.00 46.22 221 VAL A O 1
ATOM 1833 N N . GLY A 1 222 ? -22.892 -17.614 34.882 1.00 39.59 222 GLY A N 1
ATOM 1834 C CA . GLY A 1 222 ? -23.963 -18.566 34.620 1.00 39.59 222 GLY A CA 1
ATOM 1835 C C . GLY A 1 222 ? -24.358 -19.244 35.925 1.00 39.59 222 GLY A C 1
ATOM 1836 O O . GLY A 1 222 ? -23.785 -20.261 36.305 1.00 39.59 222 GLY A O 1
ATOM 1837 N N . ILE A 1 223 ? -25.325 -18.644 36.615 1.00 43.78 223 ILE A N 1
ATOM 1838 C CA . ILE A 1 223 ? -26.176 -19.308 37.599 1.00 43.78 223 ILE A CA 1
ATOM 1839 C C . ILE A 1 223 ? -26.602 -20.639 36.976 1.00 43.78 223 ILE A C 1
ATOM 1841 O O . ILE A 1 223 ? -27.246 -20.671 35.928 1.00 43.78 223 ILE A O 1
ATOM 1845 N N . GLY A 1 224 ? -26.151 -21.736 37.580 1.00 35.50 224 GLY A N 1
ATOM 1846 C CA . GLY A 1 224 ? -26.399 -23.081 37.095 1.00 35.50 224 GLY A CA 1
ATOM 1847 C C . GLY A 1 224 ? -27.880 -23.421 37.169 1.00 35.50 224 GLY A C 1
ATOM 1848 O O . GLY A 1 224 ? -28.359 -23.902 38.190 1.00 35.50 224 GLY A O 1
ATOM 1849 N N . TYR A 1 225 ? -28.595 -23.245 36.063 1.00 42.75 225 TYR A N 1
ATOM 1850 C CA . TYR A 1 225 ? -29.769 -24.058 35.779 1.00 42.75 225 TYR A CA 1
ATOM 1851 C C . TYR A 1 225 ? -29.240 -25.355 35.173 1.00 42.75 225 TYR A C 1
ATOM 1853 O O . TYR A 1 225 ? -28.961 -25.450 33.978 1.00 42.75 225 TYR A O 1
ATOM 1861 N N . HIS A 1 226 ? -29.021 -26.345 36.030 1.00 39.59 226 HIS A N 1
ATOM 1862 C CA . HIS A 1 226 ? -28.761 -27.714 35.620 1.00 39.59 226 HIS A CA 1
ATOM 1863 C C . HIS A 1 226 ? -30.028 -28.260 34.935 1.00 39.59 226 HIS A C 1
ATOM 1865 O O . HIS A 1 226 ? -30.882 -28.873 35.574 1.00 39.59 226 HIS A O 1
ATOM 1871 N N . TRP A 1 227 ? -30.172 -28.025 33.630 1.00 39.06 227 TRP A N 1
ATOM 1872 C CA . TRP A 1 227 ? -31.155 -28.721 32.803 1.00 39.06 227 TRP A CA 1
ATOM 1873 C C . TRP A 1 227 ? -30.668 -30.150 32.569 1.00 39.06 227 TRP A C 1
ATOM 1875 O O . TRP A 1 227 ? -29.875 -30.441 31.676 1.00 39.06 227 TRP A O 1
ATOM 1885 N N . ARG A 1 228 ? -31.139 -31.053 33.429 1.00 47.22 228 ARG A N 1
ATOM 1886 C CA . ARG A 1 228 ? -31.089 -32.495 33.203 1.00 47.22 228 ARG A CA 1
ATOM 1887 C C . ARG A 1 228 ? -32.238 -32.838 32.258 1.00 47.22 228 ARG A C 1
ATOM 1889 O O . ARG A 1 228 ? -33.373 -32.929 32.706 1.00 47.22 228 ARG A O 1
ATOM 1896 N N . GLY A 1 229 ? -31.951 -33.019 30.973 1.00 45.44 229 GLY A N 1
ATOM 1897 C CA . GLY A 1 229 ? -32.890 -33.669 30.057 1.00 45.44 229 GLY A CA 1
ATOM 1898 C C . GLY A 1 229 ? -32.864 -33.136 28.630 1.00 45.44 229 GLY A C 1
ATOM 1899 O O . GLY A 1 229 ? -33.252 -32.000 28.389 1.00 45.44 229 GLY A O 1
ATOM 1900 N N . GLY A 1 230 ? -32.479 -34.009 27.695 1.00 45.47 230 GLY A N 1
ATOM 1901 C CA . GLY A 1 230 ? -32.841 -33.912 26.278 1.00 45.47 230 GLY A CA 1
ATOM 1902 C C . GLY A 1 230 ? -31.899 -33.079 25.413 1.00 45.47 230 GLY A C 1
ATOM 1903 O O . GLY A 1 230 ? -32.149 -31.908 25.154 1.00 45.47 230 GLY A O 1
ATOM 1904 N N . GLY A 1 231 ? -30.835 -33.702 24.905 1.00 38.19 231 GLY A N 1
ATOM 1905 C CA . GLY A 1 231 ? -30.033 -33.117 23.834 1.00 38.19 231 GLY A CA 1
ATOM 1906 C C . GLY A 1 231 ? -30.773 -33.194 22.498 1.00 38.19 231 GLY A C 1
ATOM 1907 O O . GLY A 1 231 ? -31.107 -34.284 22.041 1.00 38.19 231 GLY A O 1
ATOM 1908 N N . VAL A 1 232 ? -30.988 -32.045 21.856 1.00 45.22 232 VAL A N 1
ATOM 1909 C CA . VAL A 1 232 ? -31.335 -31.957 20.431 1.00 45.22 232 VAL A CA 1
ATOM 1910 C C . VAL A 1 232 ? -30.093 -31.470 19.701 1.00 45.22 232 VAL A C 1
ATOM 1912 O O . VAL A 1 232 ? -29.621 -30.358 19.932 1.00 45.22 232 VAL A O 1
ATOM 1915 N N . HIS A 1 233 ? -29.545 -32.317 18.835 1.00 44.12 233 HIS A N 1
ATOM 1916 C CA . HIS A 1 233 ? -28.424 -31.962 17.976 1.00 44.12 233 HIS A CA 1
ATOM 1917 C C . HIS A 1 233 ? -28.977 -31.559 16.608 1.00 44.12 233 HIS A C 1
ATOM 1919 O O . HIS A 1 233 ? -29.622 -32.363 15.937 1.00 44.12 233 HIS A O 1
ATOM 1925 N N . VAL A 1 234 ? -28.729 -30.318 16.189 1.00 43.16 234 VAL A N 1
ATOM 1926 C CA . VAL A 1 234 ? -29.073 -29.840 14.845 1.00 43.16 234 VAL A CA 1
ATOM 1927 C C . VAL A 1 234 ? -27.783 -29.780 14.042 1.00 43.16 234 VAL A C 1
ATOM 1929 O O . VAL A 1 234 ? -26.949 -28.904 14.251 1.00 43.16 234 VAL A O 1
ATOM 1932 N N . ASN A 1 235 ? -27.603 -30.755 13.154 1.00 37.38 235 ASN A N 1
ATOM 1933 C CA . ASN A 1 235 ? -26.600 -30.706 12.098 1.00 37.38 235 ASN A CA 1
ATOM 1934 C C . ASN A 1 235 ? -27.342 -30.519 10.769 1.00 37.38 235 ASN A C 1
ATOM 1936 O O . ASN A 1 235 ? -28.446 -31.045 10.612 1.00 37.38 235 ASN A O 1
ATOM 1940 N N . GLY A 1 236 ? -26.773 -29.722 9.864 1.00 43.22 236 GLY A N 1
ATOM 1941 C CA . GLY A 1 236 ? -27.435 -29.201 8.665 1.00 43.22 236 GLY A CA 1
ATOM 1942 C C . GLY A 1 236 ? -28.416 -30.183 8.007 1.00 43.22 236 GLY A C 1
ATOM 1943 O O . GLY A 1 236 ? -28.027 -31.244 7.530 1.00 43.22 236 GLY A O 1
ATOM 1944 N N . ASN A 1 237 ? -29.691 -29.782 7.981 1.00 46.53 237 ASN A N 1
ATOM 1945 C CA . ASN A 1 237 ? -30.828 -30.392 7.279 1.00 46.53 237 ASN A CA 1
ATOM 1946 C C . ASN A 1 237 ? -31.475 -31.696 7.791 1.00 46.53 237 ASN A C 1
ATOM 1948 O O . ASN A 1 237 ? -32.361 -32.197 7.097 1.00 46.53 237 ASN A O 1
ATOM 1952 N N . ARG A 1 238 ? -31.190 -32.214 8.998 1.00 42.53 238 ARG A N 1
ATOM 1953 C CA . ARG A 1 238 ? -32.060 -33.246 9.621 1.00 42.53 238 ARG A CA 1
ATOM 1954 C C . ARG A 1 238 ? -32.183 -33.089 11.139 1.00 42.53 238 ARG A C 1
ATOM 1956 O O . ARG A 1 238 ? -31.180 -32.989 11.836 1.00 42.53 238 ARG A O 1
ATOM 1963 N N . VAL A 1 239 ? -33.419 -33.117 11.647 1.00 38.62 239 VAL A N 1
ATOM 1964 C CA . VAL A 1 239 ? -33.733 -33.150 13.087 1.00 38.62 239 VAL A CA 1
ATOM 1965 C C . VAL A 1 239 ? -34.123 -34.580 13.459 1.00 38.62 239 VAL A C 1
ATOM 1967 O O . VAL A 1 239 ? -35.091 -35.111 12.922 1.00 38.62 239 VAL A O 1
ATOM 1970 N N . GLY A 1 240 ? -33.359 -35.210 14.352 1.00 43.16 240 GLY A N 1
ATOM 1971 C CA . GLY A 1 240 ? -33.676 -36.515 14.934 1.00 43.16 240 GLY A CA 1
ATOM 1972 C C . GLY A 1 240 ? -33.916 -36.386 16.436 1.00 43.16 240 GLY A C 1
ATOM 1973 O O . GLY A 1 240 ? -33.136 -35.731 17.127 1.00 43.16 240 GLY A O 1
ATOM 1974 N N . PHE A 1 241 ? -34.985 -37.008 16.936 1.00 37.69 241 PHE A N 1
ATOM 1975 C CA . PHE A 1 241 ? -35.321 -37.063 18.359 1.00 37.69 241 PHE A CA 1
ATOM 1976 C C . PHE A 1 241 ? -34.942 -38.435 18.919 1.00 37.69 241 PHE A C 1
ATOM 1978 O O . PHE A 1 241 ? -35.374 -39.455 18.388 1.00 37.69 241 PHE A O 1
ATOM 1985 N N . HIS A 1 242 ? -34.158 -38.462 19.997 1.00 43.03 242 HIS A N 1
ATOM 1986 C CA . HIS A 1 242 ? -33.858 -39.680 20.748 1.00 43.03 242 HIS A CA 1
ATOM 1987 C C . HIS A 1 242 ? -34.485 -39.562 22.140 1.00 43.03 242 HIS A C 1
ATOM 1989 O O . HIS A 1 242 ? -34.149 -38.654 22.900 1.00 43.03 242 HIS A O 1
ATOM 1995 N N . ILE A 1 243 ? -35.403 -40.472 22.464 1.00 41.22 243 ILE A N 1
ATOM 1996 C CA . ILE A 1 243 ? -35.982 -40.620 23.803 1.00 41.22 243 ILE A CA 1
ATOM 1997 C C . ILE A 1 243 ? -35.281 -41.825 24.431 1.00 41.22 243 ILE A C 1
ATOM 1999 O O . ILE A 1 243 ? -35.430 -42.945 23.947 1.00 41.22 243 ILE A O 1
ATOM 2003 N N . GLY A 1 244 ? -34.449 -41.586 25.444 1.00 45.28 244 GLY A N 1
ATOM 2004 C CA . GLY A 1 244 ? -33.878 -42.647 26.273 1.00 45.28 244 GLY A CA 1
ATOM 2005 C C . GLY A 1 244 ? -34.820 -42.951 27.435 1.00 45.28 244 GLY A C 1
ATOM 2006 O O . GLY A 1 244 ? -35.223 -42.016 28.128 1.00 45.28 244 GLY A O 1
ATOM 2007 N N . PHE A 1 245 ? -35.175 -44.226 27.603 1.00 40.84 245 PHE A N 1
ATOM 2008 C CA . PHE A 1 245 ? -35.764 -44.767 28.831 1.00 40.84 245 PHE A CA 1
ATOM 2009 C C . PHE A 1 245 ? -34.665 -45.072 29.851 1.00 40.84 245 PHE A C 1
ATOM 2011 O O . PHE A 1 245 ? -33.564 -45.479 29.411 1.00 40.84 245 PHE A O 1
#

Radius of gyration: 40.31 Å; chains: 1; bounding box: 87×51×121 Å

Secondary structure (DSSP, 8-state):
--STTSSTTSSSSS---S--S-HHHHHHHHHHHHHHHHHHHHHHHHHHHHHHHHHHHHHHHHHHHHHHHHHHHHHHHHHHHHHHHHHHHHHHHHHHHHHHHHHHH-TTSTTHHHHHHHHHHHHHHHHHHHHHHHTT--HHHHHHHHHHHHHHHHHHHHHHHHHHHHHTSTTS----S-HHHHHHHHHHHHHHHHHHHHHHHHHHHHHHHHHHHHHHHHTTS-------S----EETTEE------

Foldseek 3Di:
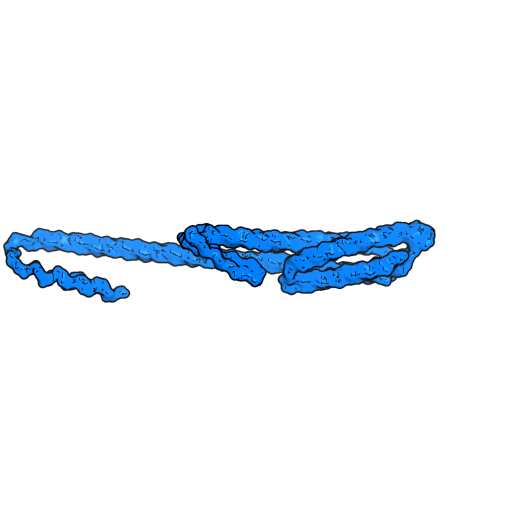DPPPPPPPVPPPPPDDDDDPDDPPPVVVVVVVVVVVVVVVVVVVVVVVVVVVVVVVVVVVVVVVVVVVVVVVLVVVLVVLLVVLLVLLVVLLVLLVVQLVQLVPFVPFAPCSVVLNVLSVVLNVLSVVLNVCSVVVHDLVVNLVSLVVNLVSLVVNVVVLVVRVVQCVDVPGTHTHDDVVVSVVSSVVSVVSSVVSNVSSVVSVVSVVVVVVVVVVVVVVPPPDPPPDDFDFDDDPPDTDGDDDD

pLDDT: mean 75.9, std 20.93, range [35.5, 98.44]

Sequence (245 aa):
MRAWRMYCKSLFLRVYVRFPVWQSGLARHLHLWHHSLTRIHTQFTEIHIGVEMMTFSRTLMMTLVSYLAITAAQTVEAGSYRHIDELALGLQEQARELYSEFKTHYRHVADYRHLRSDSAALSQLASHIHSVAHRRGGIHHLESDMAKADRLFHHLEELVAVAEHDTRHPGGGHIHGDLRHVHSLMRSMESTLHHLQSDVERLAHTRHSYHRHGRRYYSRVGIGYHWRGGGVHVNGNRVGFHIGF